Protein AF-A0A961EYN9-F1 (afdb_monomer)

Solvent-accessible surface area (backbone atoms only — not comparable to full-atom values): 12590 Å² total; per-residue (Å²): 117,40,64,30,46,29,44,48,72,53,66,66,60,50,54,50,50,50,56,54,28,72,76,36,87,56,44,42,78,44,80,24,60,46,50,68,64,44,56,50,46,43,70,72,69,59,37,71,38,38,35,38,41,63,68,34,84,82,38,52,43,72,64,45,51,53,52,42,56,72,32,77,74,55,51,73,21,30,34,33,38,30,36,73,89,69,56,67,72,64,50,52,61,74,47,62,78,55,44,55,35,43,81,38,50,59,95,45,39,88,71,47,53,62,50,54,54,49,54,51,63,67,42,40,66,70,71,64,37,57,70,46,40,80,74,61,77,59,88,87,83,86,73,84,86,84,66,83,45,71,67,53,34,48,31,54,22,28,47,52,27,48,50,37,35,76,66,70,74,40,53,76,74,51,26,60,52,48,26,54,55,44,30,52,54,42,46,49,42,34,39,48,63,74,55,62,49,45,74,67,55,50,52,62,45,44,73,68,79,45,57,68,69,60,53,49,51,54,39,66,77,59,67,130

Radius of gyration: 18.18 Å; Cα contacts (8 Å, |Δi|>4): 291; chains: 1; bounding box: 40×34×48 Å

Sequence (224 aa):
MRYVPVLSTDGEINRNIEKICANIEDFEPVFFSDKDAFVHYLNYEIPEIDIINYSDSEAHIDQTLEAIKSDPWLHYGGSVILYRDINEPELNEQLGGVNIIALIHTSRLNAYLPRVFHVLNQNRSILFQRDIHALLQSNLSGTFELMNDPFDAATYSNLLSNFLYNSNLIASEARDTFYSALMELLMNSIEHGNCNISHDEKTAYLAQNQDIIGLIRSKLEDPF

Foldseek 3Di:
DFEAEEAAPPPVLVVLVCVLVVVPVPYDYDYDPELVVSLVCCLPVVGQEYEYAPQHPSHVVLVSLVSCLVDLSSLLHAYEYEYADDDPVVVCVSNPSGLHLAYHHSVCCNPQVNVLVVQCVQCVCLSVCLVVCVPPVDDDDHDDDQDLALRNLLNVLSSVLSSCPSSVVDDPVVSVVSSVVSSVVSNCCNQCPQLVPDPVNVVVQVVVVDDVNVVSVVSVVPPD

pLDDT: mean 85.58, std 10.94, range [46.94, 97.44]

Mean predicted aligned error: 6.62 Å

Structure (mmCIF, N/CA/C/O backbone):
data_AF-A0A961EYN9-F1
#
_entry.id   AF-A0A961EYN9-F1
#
loop_
_atom_site.group_PDB
_atom_site.id
_atom_site.type_symbol
_atom_site.label_atom_id
_atom_site.label_alt_id
_atom_site.label_comp_id
_atom_site.label_asym_id
_atom_site.label_entity_id
_atom_site.label_seq_id
_atom_site.pdbx_PDB_ins_code
_atom_site.Cartn_x
_atom_site.Cartn_y
_atom_site.Cartn_z
_atom_site.occupancy
_atom_site.B_iso_or_equiv
_atom_site.auth_seq_id
_atom_site.auth_comp_id
_atom_site.auth_asym_id
_atom_site.auth_atom_id
_atom_site.pdbx_PDB_model_num
ATOM 1 N N . MET A 1 1 ? -8.307 -17.655 7.337 1.00 74.56 1 MET A N 1
ATOM 2 C CA . MET A 1 1 ? -9.003 -16.382 7.094 1.00 74.56 1 MET A CA 1
ATOM 3 C C . MET A 1 1 ? -8.330 -15.287 7.897 1.00 74.56 1 MET A C 1
ATOM 5 O O . MET A 1 1 ? -8.113 -15.494 9.086 1.00 74.56 1 MET A O 1
ATOM 9 N N . ARG A 1 2 ? -7.962 -14.176 7.259 1.00 86.56 2 ARG A N 1
ATOM 10 C CA . ARG A 1 2 ? -7.462 -12.958 7.905 1.00 86.56 2 ARG A CA 1
ATOM 11 C C . ARG A 1 2 ? -8.498 -11.862 7.757 1.00 86.56 2 ARG A C 1
ATOM 13 O O . ARG A 1 2 ? -8.968 -11.619 6.647 1.00 86.56 2 ARG A O 1
ATOM 20 N N . TYR A 1 3 ? -8.819 -11.206 8.861 1.00 92.62 3 TYR A N 1
ATOM 21 C CA . TYR A 1 3 ? -9.726 -10.074 8.838 1.00 92.62 3 TYR A CA 1
ATOM 22 C C . TYR A 1 3 ? -9.005 -8.820 8.348 1.00 92.62 3 TYR A C 1
ATOM 24 O O . TYR A 1 3 ? -7.890 -8.532 8.779 1.00 92.62 3 TYR A O 1
ATOM 32 N N . VAL A 1 4 ? -9.647 -8.096 7.435 1.00 94.88 4 VAL A N 1
ATOM 33 C CA . VAL A 1 4 ? -9.152 -6.838 6.872 1.00 94.88 4 VAL A CA 1
ATOM 34 C C . VAL A 1 4 ? -10.119 -5.737 7.295 1.00 94.88 4 VAL A C 1
ATOM 36 O O . VAL A 1 4 ? -11.183 -5.608 6.686 1.00 94.88 4 VAL A O 1
ATOM 39 N N . PRO A 1 5 ? -9.830 -4.966 8.352 1.00 96.12 5 PRO A N 1
ATOM 40 C CA . PRO A 1 5 ? -10.675 -3.844 8.718 1.00 96.12 5 PRO A CA 1
ATOM 41 C C . PRO A 1 5 ? -10.645 -2.780 7.619 1.00 96.12 5 PRO A C 1
ATOM 43 O O . PRO A 1 5 ? -9.589 -2.409 7.106 1.00 96.12 5 PRO A O 1
ATOM 46 N N . VAL A 1 6 ? -11.826 -2.288 7.264 1.00 97.38 6 VAL A N 1
ATOM 47 C CA . VAL A 1 6 ? -12.034 -1.286 6.222 1.00 97.38 6 VAL A CA 1
ATOM 48 C C . VAL A 1 6 ? -12.758 -0.098 6.831 1.00 97.38 6 VAL A C 1
ATOM 50 O O . VAL A 1 6 ? -13.910 -0.230 7.241 1.00 97.38 6 VAL A O 1
ATOM 53 N N . LEU A 1 7 ? -12.116 1.066 6.862 1.00 96.56 7 LEU A N 1
ATOM 54 C CA . LEU A 1 7 ? -12.765 2.317 7.241 1.00 96.56 7 LEU A CA 1
ATOM 55 C C . LEU A 1 7 ? -13.344 2.990 5.994 1.00 96.56 7 LEU A C 1
ATOM 57 O O . LEU A 1 7 ? -12.614 3.638 5.238 1.00 96.56 7 LEU A O 1
ATOM 61 N N . SER A 1 8 ? -14.649 2.810 5.769 1.00 96.00 8 SER A N 1
ATOM 62 C CA . SER A 1 8 ? -15.399 3.550 4.752 1.00 96.00 8 SER A CA 1
ATOM 63 C C . SER A 1 8 ? -16.922 3.440 4.907 1.00 96.00 8 SER A C 1
ATOM 65 O O . SER A 1 8 ? -17.481 2.367 5.144 1.00 96.00 8 SER A O 1
ATOM 67 N N . THR A 1 9 ? -17.595 4.561 4.670 1.00 95.12 9 THR A N 1
ATOM 68 C CA . THR A 1 9 ? -19.037 4.736 4.483 1.00 95.12 9 THR A CA 1
ATOM 69 C C . THR A 1 9 ? -19.483 4.581 3.016 1.00 95.12 9 THR A C 1
ATOM 71 O O . THR A 1 9 ? -20.672 4.385 2.753 1.00 95.12 9 THR A O 1
ATOM 74 N N . ASP A 1 10 ? -18.557 4.598 2.046 1.00 94.94 10 ASP A N 1
ATOM 75 C CA . ASP A 1 10 ? -18.858 4.467 0.615 1.00 94.94 10 ASP A CA 1
ATOM 76 C C . ASP A 1 10 ? -19.284 3.029 0.263 1.00 94.94 10 ASP A C 1
ATOM 78 O O . ASP A 1 10 ? -18.484 2.097 0.130 1.00 94.94 10 ASP A O 1
ATOM 82 N N . GLY A 1 11 ? -20.591 2.848 0.066 1.00 94.81 11 GLY A N 1
ATOM 83 C CA . GLY A 1 11 ? -21.171 1.548 -0.253 1.00 94.81 11 GLY A CA 1
ATOM 84 C C . GLY A 1 11 ? -20.715 0.954 -1.592 1.00 94.81 11 GLY A C 1
ATOM 85 O O . GLY A 1 11 ? -20.798 -0.262 -1.761 1.00 94.81 11 GLY A O 1
ATOM 86 N N . GLU A 1 12 ? -20.266 1.755 -2.563 1.00 95.25 12 GLU A N 1
ATOM 87 C CA . GLU A 1 12 ? -19.714 1.232 -3.818 1.00 95.25 12 GLU A CA 1
ATOM 88 C C . GLU A 1 12 ? -18.315 0.657 -3.608 1.00 95.25 12 GLU A C 1
ATOM 90 O O . GLU A 1 12 ? -18.059 -0.479 -4.020 1.00 95.25 12 GLU A O 1
ATOM 95 N N . ILE A 1 13 ? -17.448 1.397 -2.915 1.00 96.12 13 ILE A N 1
ATOM 96 C CA . ILE A 1 13 ? -16.107 0.931 -2.548 1.00 96.12 13 ILE A CA 1
ATOM 97 C C . ILE A 1 13 ? -16.203 -0.341 -1.705 1.00 96.12 13 ILE A C 1
ATOM 99 O O . ILE A 1 13 ? -15.559 -1.336 -2.042 1.00 96.12 13 ILE A O 1
ATOM 103 N N . ASN A 1 14 ? -17.076 -0.361 -0.695 1.00 97.25 14 ASN A N 1
ATOM 104 C CA . ASN A 1 14 ? -17.251 -1.522 0.177 1.00 97.25 14 ASN A CA 1
ATOM 105 C C . ASN A 1 14 ? -17.682 -2.773 -0.601 1.00 97.25 14 ASN A C 1
ATOM 107 O O . ASN A 1 14 ? -17.073 -3.831 -0.450 1.00 97.25 14 ASN A O 1
ATOM 111 N N . ARG A 1 15 ? -18.655 -2.651 -1.517 1.00 97.38 15 ARG A N 1
ATOM 112 C CA . ARG A 1 15 ? -19.069 -3.769 -2.388 1.00 97.38 15 ARG A CA 1
ATOM 113 C C . ARG A 1 15 ? -17.948 -4.251 -3.307 1.00 97.38 15 ARG A C 1
ATOM 115 O O . ARG A 1 15 ? -17.894 -5.436 -3.630 1.00 97.38 15 ARG A O 1
ATOM 122 N N . ASN A 1 16 ? -17.093 -3.351 -3.788 1.00 96.81 16 ASN A N 1
ATOM 123 C CA . ASN A 1 16 ? -15.963 -3.732 -4.634 1.00 96.81 16 ASN A CA 1
ATOM 124 C C . ASN A 1 16 ? -14.900 -4.483 -3.823 1.00 96.81 16 ASN A C 1
ATOM 126 O O . ASN A 1 16 ? -14.452 -5.538 -4.266 1.00 96.81 16 ASN A O 1
ATOM 130 N N . ILE A 1 17 ? -14.562 -4.005 -2.620 1.00 97.38 17 ILE A N 1
ATOM 131 C CA . ILE A 1 17 ? -13.644 -4.699 -1.702 1.00 97.38 17 ILE A CA 1
ATOM 132 C C . ILE A 1 17 ? -14.190 -6.086 -1.348 1.00 97.38 17 ILE A C 1
ATOM 134 O O . ILE A 1 17 ? -13.466 -7.068 -1.463 1.00 97.38 17 ILE A O 1
ATOM 138 N N . GLU A 1 18 ? -15.475 -6.190 -1.005 1.00 96.56 18 GLU A N 1
ATOM 139 C CA . GLU A 1 18 ? -16.127 -7.465 -0.687 1.00 96.56 18 GLU A CA 1
ATOM 140 C C . GLU A 1 18 ? -16.010 -8.477 -1.835 1.00 96.56 18 GLU A C 1
ATOM 142 O O . GLU A 1 18 ? -15.609 -9.619 -1.618 1.00 96.56 18 GLU A O 1
ATOM 147 N N . LYS A 1 19 ? -16.267 -8.051 -3.079 1.00 95.75 19 LYS A N 1
ATOM 148 C CA . LYS A 1 19 ? -16.091 -8.906 -4.266 1.00 95.75 19 LYS A CA 1
ATOM 149 C C . LYS A 1 19 ? -14.642 -9.330 -4.481 1.00 95.75 19 LYS A C 1
ATOM 151 O O . LYS A 1 19 ? -14.402 -10.455 -4.908 1.00 95.75 19 LYS A O 1
ATOM 156 N N . ILE A 1 20 ? -13.684 -8.433 -4.248 1.00 95.56 20 ILE A N 1
ATOM 157 C CA . ILE A 1 20 ? -12.258 -8.740 -4.395 1.00 95.56 20 ILE A CA 1
ATOM 158 C C . ILE A 1 20 ? -11.846 -9.789 -3.361 1.00 95.56 20 ILE A C 1
ATOM 160 O O . ILE A 1 20 ? -11.269 -10.806 -3.739 1.00 95.56 20 ILE A O 1
ATOM 164 N N . CYS A 1 21 ? -12.199 -9.584 -2.092 1.00 94.06 21 CYS A N 1
ATOM 165 C CA . CYS A 1 21 ? -11.911 -10.527 -1.016 1.00 94.06 21 CYS A CA 1
ATOM 166 C C . CYS A 1 21 ? -12.612 -11.876 -1.228 1.00 94.06 21 CYS A C 1
ATOM 168 O O . CYS A 1 21 ? -11.998 -12.913 -1.033 1.00 94.06 21 CYS A O 1
ATOM 170 N N . ALA A 1 22 ? -13.849 -11.898 -1.735 1.00 91.94 22 ALA A N 1
ATOM 171 C CA . ALA A 1 22 ? -14.544 -13.149 -2.050 1.00 91.94 22 ALA A CA 1
ATOM 172 C C . ALA A 1 22 ? -13.822 -14.008 -3.110 1.00 91.94 22 ALA A C 1
ATOM 174 O O . ALA A 1 22 ? -13.995 -15.224 -3.131 1.00 91.94 22 ALA A O 1
ATOM 175 N N . ASN A 1 23 ? -13.006 -13.396 -3.977 1.00 90.25 23 ASN A N 1
ATOM 176 C CA . ASN A 1 23 ? -12.179 -14.112 -4.954 1.00 90.25 23 ASN A CA 1
ATOM 177 C C . ASN A 1 23 ? -10.819 -14.561 -4.388 1.00 90.25 23 ASN A C 1
ATOM 179 O O . ASN A 1 23 ? -10.062 -15.233 -5.088 1.00 90.25 23 ASN A O 1
ATOM 183 N N . ILE A 1 24 ? -10.482 -14.175 -3.155 1.00 86.81 24 ILE A N 1
ATOM 184 C CA . ILE A 1 24 ? -9.208 -14.472 -2.498 1.00 86.81 24 ILE A CA 1
ATOM 185 C C . ILE A 1 24 ? -9.522 -15.076 -1.126 1.00 86.81 24 ILE A C 1
ATOM 187 O O . ILE A 1 24 ? -9.671 -14.357 -0.144 1.00 86.81 24 ILE A O 1
ATOM 191 N N . GLU A 1 25 ? -9.583 -16.409 -1.058 1.00 76.38 25 GLU A N 1
ATOM 192 C CA . GLU A 1 25 ? -10.084 -17.191 0.093 1.00 76.38 25 GLU A CA 1
ATOM 193 C C . GLU A 1 25 ? -9.411 -16.898 1.457 1.00 76.38 25 GLU A C 1
ATOM 195 O O . GLU A 1 25 ? -9.902 -17.329 2.498 1.00 76.38 25 GLU A O 1
ATOM 200 N N . ASP A 1 26 ? -8.305 -16.152 1.488 1.00 88.31 26 ASP A N 1
ATOM 201 C CA . ASP A 1 26 ? -7.552 -15.848 2.705 1.00 88.31 26 ASP A CA 1
ATOM 202 C C . ASP A 1 26 ? -7.920 -14.529 3.399 1.00 88.31 26 ASP A C 1
ATOM 204 O O . ASP A 1 26 ? -7.455 -14.321 4.525 1.00 88.31 26 ASP A O 1
ATOM 208 N N . PHE A 1 27 ? -8.717 -13.652 2.780 1.00 91.56 27 PHE A N 1
ATOM 209 C CA . PHE A 1 27 ? -9.048 -12.327 3.323 1.00 91.56 27 PHE A CA 1
ATOM 210 C C . PHE A 1 27 ? -10.558 -12.129 3.487 1.00 91.56 27 PHE A C 1
ATOM 212 O O . PHE A 1 27 ? -11.334 -12.398 2.575 1.00 91.56 27 PHE A O 1
ATOM 219 N N . GLU A 1 28 ? -10.971 -11.599 4.636 1.00 94.75 28 GLU A N 1
ATOM 220 C CA . GLU A 1 28 ? -12.369 -11.308 4.964 1.00 94.75 28 GLU A CA 1
ATOM 221 C C . GLU A 1 28 ? -12.496 -9.851 5.441 1.00 94.75 28 GLU A C 1
ATOM 223 O O . GLU A 1 28 ? -11.908 -9.494 6.464 1.00 94.75 28 GLU A O 1
ATOM 228 N N . PRO A 1 29 ? -13.206 -8.972 4.713 1.00 96.88 29 PRO A N 1
ATOM 229 C CA . PRO A 1 29 ? -13.288 -7.569 5.083 1.00 96.88 29 PRO A CA 1
ATOM 230 C C . PRO A 1 29 ? -14.250 -7.355 6.257 1.00 96.88 29 PRO A C 1
ATOM 232 O O . PRO A 1 29 ? -15.330 -7.942 6.307 1.00 96.88 29 PRO A O 1
ATOM 235 N N . VAL A 1 30 ? -13.881 -6.459 7.173 1.00 97.44 30 VAL A N 1
ATOM 236 C CA . VAL A 1 30 ? -14.728 -6.013 8.289 1.00 97.44 30 VAL A CA 1
ATOM 237 C C . VAL A 1 30 ? -14.932 -4.511 8.151 1.00 97.44 30 VAL A C 1
ATOM 239 O O . VAL A 1 30 ? -13.984 -3.743 8.271 1.00 97.44 30 VAL A O 1
ATOM 242 N N . PHE A 1 31 ? -16.155 -4.081 7.857 1.00 97.38 31 PHE A N 1
ATOM 243 C CA . PHE A 1 31 ? -16.433 -2.681 7.531 1.00 97.38 31 PHE A CA 1
ATOM 244 C C . PHE A 1 31 ? -16.756 -1.847 8.770 1.00 97.38 31 PHE A C 1
ATOM 246 O O . PHE A 1 31 ? -17.577 -2.234 9.603 1.00 97.38 31 PHE A O 1
ATOM 253 N N . PHE A 1 32 ? -16.161 -0.661 8.828 1.00 96.31 32 PHE A N 1
ATOM 254 C CA . PHE A 1 32 ? -16.362 0.340 9.861 1.00 96.31 32 PHE A CA 1
ATOM 255 C C .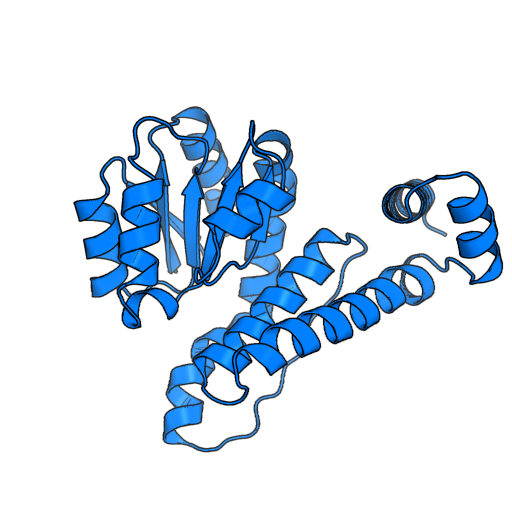 PHE A 1 32 ? -16.756 1.666 9.217 1.00 96.31 32 PHE A C 1
ATOM 257 O O . PHE A 1 32 ? -16.130 2.126 8.264 1.00 96.31 32 PHE A O 1
ATOM 264 N N . SER A 1 33 ? -17.789 2.293 9.772 1.00 92.38 33 SER A N 1
ATOM 265 C CA . SER A 1 33 ? -18.198 3.665 9.447 1.00 92.38 33 SER A CA 1
ATOM 266 C C . SER A 1 33 ? -17.792 4.668 10.528 1.00 92.38 33 SER A C 1
ATOM 268 O O . SER A 1 33 ? -17.985 5.864 10.355 1.00 92.38 33 SER A O 1
ATOM 270 N N . ASP A 1 34 ? -17.298 4.177 11.665 1.00 90.69 34 ASP A N 1
ATOM 271 C CA . ASP A 1 34 ? -16.978 4.959 12.853 1.00 90.69 34 ASP A CA 1
ATOM 272 C C . ASP A 1 34 ? -15.501 4.792 13.216 1.00 90.69 34 ASP A C 1
ATOM 274 O O . ASP A 1 34 ? -14.973 3.675 13.245 1.00 90.69 34 ASP A O 1
ATOM 278 N N . LYS A 1 35 ? -14.850 5.920 13.508 1.00 89.69 35 LYS A N 1
ATOM 279 C CA . LYS A 1 35 ? -13.435 5.976 13.876 1.00 89.69 35 LYS A CA 1
ATOM 280 C C . LYS A 1 35 ? -13.143 5.174 15.140 1.00 89.69 35 LYS A C 1
ATOM 282 O O . LYS A 1 35 ? -12.168 4.427 15.161 1.00 89.69 35 LYS A O 1
ATOM 287 N N . ASP A 1 36 ? -13.925 5.364 16.200 1.00 91.50 36 ASP A N 1
ATOM 288 C CA . ASP A 1 36 ? -13.600 4.804 17.512 1.00 91.50 36 ASP A CA 1
ATOM 289 C C . ASP A 1 36 ? -13.717 3.278 17.478 1.00 91.50 36 ASP A C 1
ATOM 291 O O . ASP A 1 36 ? -12.841 2.579 17.988 1.00 91.50 36 ASP A O 1
ATOM 295 N N . ALA A 1 37 ? -14.736 2.753 16.793 1.00 93.81 37 ALA A N 1
ATOM 296 C CA . ALA A 1 37 ? -14.884 1.324 16.541 1.00 93.81 37 ALA A CA 1
ATOM 297 C C . ALA A 1 37 ? -13.719 0.752 15.715 1.00 93.81 37 ALA A C 1
ATOM 299 O O . ALA A 1 37 ? -13.189 -0.305 16.060 1.00 93.81 37 ALA A O 1
ATOM 300 N N . PHE A 1 38 ? -13.295 1.453 14.659 1.00 94.62 38 PHE A N 1
ATOM 301 C CA . PHE A 1 38 ? -12.169 1.037 13.821 1.00 94.62 38 PHE A CA 1
ATOM 302 C C . PHE A 1 38 ? -10.852 1.014 14.609 1.00 94.62 38 PHE A C 1
ATOM 304 O O . PHE A 1 38 ? -10.180 -0.012 14.662 1.00 94.62 38 PHE A O 1
ATOM 311 N N . VAL A 1 39 ? -10.511 2.108 15.296 1.00 91.75 39 VAL A N 1
ATOM 312 C CA . VAL A 1 39 ? -9.290 2.215 16.114 1.00 91.75 39 VAL A CA 1
ATOM 313 C C . VAL A 1 39 ? -9.294 1.199 17.259 1.00 91.75 39 VAL A C 1
ATOM 315 O O . VAL A 1 39 ? -8.253 0.621 17.580 1.00 91.75 39 VAL A O 1
ATOM 318 N N . HIS A 1 40 ? -10.452 0.945 17.872 1.00 92.31 40 HIS A N 1
ATOM 319 C CA . HIS A 1 40 ? -10.590 -0.092 18.892 1.00 92.31 40 HIS A CA 1
ATOM 320 C C . HIS A 1 40 ? -10.311 -1.486 18.324 1.00 92.31 40 HIS A C 1
ATOM 322 O O . HIS A 1 40 ? -9.585 -2.263 18.944 1.00 92.31 40 HIS A O 1
ATOM 328 N N . TYR A 1 41 ? -10.840 -1.784 17.136 1.00 93.38 41 TYR A N 1
ATOM 329 C CA . TYR A 1 41 ? -10.590 -3.048 16.454 1.00 93.38 41 TYR A CA 1
ATOM 330 C C . TYR A 1 41 ? -9.105 -3.238 16.140 1.00 93.38 41 TYR A C 1
ATOM 332 O O . TYR A 1 41 ? -8.549 -4.283 16.467 1.00 93.38 41 TYR A O 1
ATOM 340 N N . LEU A 1 42 ? -8.441 -2.218 15.580 1.00 90.69 42 LEU A N 1
ATOM 341 C CA . LEU A 1 42 ? -7.009 -2.292 15.276 1.00 90.69 42 LEU A CA 1
ATOM 342 C C . LEU A 1 42 ? -6.166 -2.586 16.526 1.00 90.69 42 LEU A C 1
ATOM 344 O O . LEU A 1 42 ? -5.255 -3.406 16.473 1.00 90.69 42 LEU A O 1
ATOM 348 N N . ASN A 1 43 ? -6.498 -1.957 17.655 1.00 88.44 43 ASN A N 1
ATOM 349 C CA . ASN A 1 43 ? -5.796 -2.164 18.921 1.00 88.44 43 ASN A CA 1
ATOM 350 C C . ASN A 1 43 ? -5.996 -3.562 19.514 1.00 88.44 43 ASN A C 1
ATOM 352 O O . ASN A 1 43 ? -5.105 -4.079 20.185 1.00 88.44 43 ASN A O 1
ATOM 356 N N . TYR A 1 44 ? -7.178 -4.148 19.326 1.00 88.44 44 TYR A N 1
ATOM 357 C CA . TYR A 1 44 ? -7.517 -5.433 19.927 1.00 88.44 44 TYR A CA 1
ATOM 358 C C . TYR A 1 44 ? -7.069 -6.617 19.065 1.00 88.44 44 TYR A C 1
ATOM 360 O O . TYR A 1 44 ? -6.482 -7.565 19.580 1.00 88.44 44 TYR A O 1
ATOM 368 N N . GLU A 1 45 ? -7.331 -6.552 17.759 1.00 87.81 45 GLU A N 1
ATOM 369 C CA . GLU A 1 45 ? -7.079 -7.655 16.825 1.00 87.81 45 GLU A CA 1
ATOM 370 C C . GLU A 1 45 ? -5.681 -7.601 16.198 1.00 87.81 45 GLU A C 1
ATOM 372 O O . GLU A 1 45 ? -5.194 -8.625 15.725 1.00 87.81 45 GLU A O 1
ATOM 377 N N . ILE A 1 46 ? -5.028 -6.429 16.201 1.00 85.31 46 ILE A N 1
ATOM 378 C CA . ILE A 1 46 ? -3.689 -6.194 15.632 1.00 85.31 46 ILE A CA 1
ATOM 379 C C . ILE A 1 46 ? -3.566 -6.807 14.217 1.00 85.31 46 ILE A C 1
ATOM 381 O O . ILE A 1 46 ? -2.751 -7.703 13.976 1.00 85.31 46 ILE A O 1
ATOM 385 N N . PRO A 1 47 ? -4.416 -6.378 13.266 1.00 87.06 47 PRO A N 1
ATOM 386 C CA . PRO A 1 47 ? -4.448 -6.972 11.936 1.00 87.06 47 PRO A CA 1
ATOM 387 C C . PRO A 1 47 ? -3.176 -6.650 11.140 1.00 87.06 47 PRO A C 1
ATOM 389 O O . PRO A 1 47 ? -2.577 -5.588 11.293 1.00 87.06 47 PRO A O 1
ATOM 392 N N . GLU A 1 48 ? -2.782 -7.559 10.239 1.00 83.19 48 GLU A N 1
ATOM 393 C CA . GLU A 1 48 ? -1.607 -7.383 9.360 1.00 83.19 48 GLU A CA 1
ATOM 394 C C . GLU A 1 48 ? -1.776 -6.199 8.392 1.00 83.19 48 GLU A C 1
ATOM 396 O O . GLU A 1 48 ? -0.798 -5.553 8.012 1.00 83.19 48 GLU A O 1
ATOM 401 N N . ILE A 1 49 ? -3.015 -5.945 7.968 1.00 89.88 49 ILE A N 1
ATOM 402 C CA . ILE A 1 49 ? -3.367 -4.915 6.997 1.00 89.88 49 ILE A CA 1
ATOM 403 C C . ILE A 1 49 ? -4.715 -4.288 7.338 1.00 89.88 49 ILE A C 1
ATOM 405 O O . ILE A 1 49 ? -5.647 -4.998 7.709 1.00 89.88 49 ILE A O 1
ATOM 409 N N . ASP A 1 50 ? -4.830 -2.983 7.125 1.00 93.88 50 ASP A N 1
ATOM 410 C CA . ASP A 1 50 ? -6.091 -2.247 7.102 1.00 93.88 50 ASP A CA 1
ATOM 411 C C . ASP A 1 50 ? -6.298 -1.532 5.755 1.00 93.88 50 ASP A C 1
ATOM 413 O O . ASP A 1 50 ? -5.362 -1.356 4.968 1.00 93.88 50 ASP A O 1
ATOM 417 N N . ILE A 1 51 ? -7.543 -1.155 5.461 1.00 96.62 51 ILE A N 1
ATOM 418 C CA . ILE A 1 51 ? -7.887 -0.337 4.295 1.00 96.62 51 ILE A CA 1
ATOM 419 C C . ILE A 1 51 ? -8.610 0.920 4.772 1.00 96.62 51 ILE A C 1
ATOM 421 O O . ILE A 1 51 ? -9.632 0.838 5.451 1.00 96.62 51 ILE A O 1
ATOM 425 N N . ILE A 1 52 ? -8.127 2.089 4.359 1.00 95.75 52 ILE A N 1
ATOM 426 C CA . ILE A 1 52 ? -8.716 3.381 4.720 1.00 95.75 52 ILE A CA 1
ATOM 427 C C . ILE A 1 52 ? -9.121 4.108 3.444 1.00 95.75 52 ILE A C 1
ATOM 429 O O . ILE A 1 52 ? -8.280 4.416 2.597 1.00 95.75 52 ILE A O 1
ATOM 433 N N . ASN A 1 53 ? -10.410 4.419 3.302 1.00 95.56 53 ASN A N 1
ATOM 434 C CA . ASN A 1 53 ? -10.867 5.301 2.237 1.00 95.56 53 ASN A CA 1
ATOM 435 C C . ASN A 1 53 ? -10.627 6.762 2.631 1.00 95.56 53 ASN A C 1
ATOM 437 O O . ASN A 1 53 ? -11.450 7.376 3.297 1.00 95.56 53 ASN A O 1
ATOM 441 N N . TYR A 1 54 ? -9.496 7.331 2.212 1.00 93.94 54 TYR A N 1
ATOM 442 C CA . TYR A 1 54 ? -9.115 8.706 2.542 1.00 93.94 54 TYR A CA 1
ATOM 443 C C . TYR A 1 54 ? -10.061 9.751 1.950 1.00 93.94 54 TYR A C 1
ATOM 445 O O . TYR A 1 54 ? -10.261 10.814 2.525 1.00 93.94 54 TYR A O 1
ATOM 453 N N . SER A 1 55 ? -10.681 9.448 0.809 1.00 90.62 55 SER A N 1
ATOM 454 C CA . SER A 1 55 ? -11.657 10.345 0.180 1.00 90.62 55 SER A CA 1
ATOM 455 C C . SER A 1 55 ? -13.050 10.279 0.815 1.00 90.62 55 SER A C 1
ATOM 457 O O . SER A 1 55 ? -13.983 10.900 0.310 1.00 90.62 55 SER A O 1
ATOM 459 N N . ASP A 1 56 ? -13.202 9.543 1.914 1.00 89.56 56 ASP A N 1
ATOM 460 C CA . ASP A 1 56 ? -14.444 9.439 2.664 1.00 89.56 56 ASP A CA 1
ATOM 461 C C . ASP A 1 56 ? -14.605 10.606 3.646 1.00 89.56 56 ASP A C 1
ATOM 463 O O . ASP A 1 56 ? -14.068 10.605 4.756 1.00 89.56 56 ASP A O 1
ATOM 467 N N . SER A 1 57 ? -15.365 11.625 3.243 1.00 78.69 57 SER A N 1
ATOM 468 C CA . SER A 1 57 ? -15.592 12.811 4.075 1.00 78.69 57 SER A CA 1
ATOM 469 C C . SER A 1 57 ? -16.377 12.528 5.360 1.00 78.69 57 SER A C 1
ATOM 471 O O . SER A 1 57 ? -16.325 13.336 6.286 1.00 78.69 57 SER A O 1
ATOM 473 N N . GLU A 1 58 ? -17.125 11.422 5.424 1.00 79.06 58 GLU A N 1
ATOM 474 C CA . GLU A 1 58 ? -17.974 11.090 6.575 1.00 79.06 58 GLU A CA 1
ATOM 475 C C . GLU A 1 58 ? -17.223 10.291 7.651 1.00 79.06 58 GLU A C 1
ATOM 477 O O . GLU A 1 58 ? -17.623 10.296 8.811 1.00 79.06 58 GLU A O 1
ATOM 482 N N . ALA A 1 59 ? -16.098 9.662 7.304 1.00 77.12 59 ALA A N 1
ATOM 483 C CA . ALA A 1 59 ? -15.354 8.767 8.192 1.00 77.12 59 ALA A CA 1
ATOM 484 C C . ALA A 1 59 ? -14.308 9.462 9.096 1.00 77.12 59 ALA A C 1
ATOM 486 O O . ALA A 1 59 ? -13.520 8.787 9.760 1.00 77.12 59 ALA A O 1
ATOM 487 N N . HIS A 1 60 ? -14.276 10.803 9.132 1.00 80.00 60 HIS A N 1
ATOM 488 C CA . HIS A 1 60 ? -13.349 11.600 9.958 1.00 80.00 60 HIS A CA 1
ATOM 489 C C . HIS A 1 60 ? -11.871 11.173 9.839 1.00 80.00 60 HIS A C 1
ATOM 491 O O . HIS A 1 60 ? -11.146 11.113 10.837 1.00 80.00 60 HIS A O 1
ATOM 497 N N . ILE A 1 61 ? -11.423 10.887 8.613 1.00 85.69 61 ILE A N 1
ATOM 498 C CA . ILE A 1 61 ? -10.155 10.197 8.345 1.00 85.69 61 ILE A CA 1
ATOM 499 C C . ILE A 1 61 ? -8.947 10.877 8.985 1.00 85.69 61 ILE A C 1
ATOM 501 O O . ILE A 1 61 ? -8.153 10.188 9.618 1.00 85.69 61 ILE A O 1
ATOM 505 N N . ASP A 1 62 ? -8.829 12.204 8.914 1.00 86.31 62 ASP A N 1
ATOM 506 C CA . ASP A 1 62 ? -7.685 12.916 9.500 1.00 86.31 62 ASP A CA 1
ATOM 507 C C . ASP A 1 62 ? -7.533 12.619 10.999 1.00 86.31 62 ASP A C 1
ATOM 509 O O . ASP A 1 62 ? -6.438 12.369 11.495 1.00 86.31 62 ASP A O 1
ATOM 513 N N . GLN A 1 63 ? -8.648 12.550 11.732 1.00 86.75 63 GLN A N 1
ATOM 514 C CA . GLN A 1 63 ? -8.621 12.229 13.157 1.00 86.75 63 GLN A CA 1
ATOM 515 C C . GLN A 1 63 ? -8.262 10.763 13.416 1.00 86.75 63 GLN A C 1
ATOM 517 O O . GLN A 1 63 ? -7.712 10.447 14.473 1.00 86.75 63 GLN A O 1
ATOM 522 N N . THR A 1 64 ? -8.619 9.866 12.497 1.00 88.75 64 THR A N 1
ATOM 523 C CA . THR A 1 64 ? -8.236 8.452 12.551 1.00 88.75 64 THR A CA 1
ATOM 524 C C . THR A 1 64 ? -6.743 8.288 12.298 1.00 88.75 64 THR A C 1
ATOM 526 O O . THR A 1 64 ? -6.077 7.596 13.061 1.00 88.75 64 THR A O 1
ATOM 529 N N . LEU A 1 65 ? -6.195 8.983 11.298 1.00 88.50 65 LEU A N 1
ATOM 530 C CA . LEU A 1 65 ? -4.764 8.969 11.003 1.00 88.50 65 LEU A CA 1
ATOM 531 C C . LEU A 1 65 ? -3.949 9.515 12.177 1.00 88.50 65 LEU A C 1
ATOM 533 O O . LEU A 1 65 ? -2.959 8.902 12.556 1.00 88.50 65 LEU A O 1
ATOM 537 N N . GLU A 1 66 ? -4.384 10.606 12.811 1.00 88.50 66 GLU A N 1
ATOM 538 C CA . GLU A 1 66 ? -3.715 11.127 14.011 1.00 88.50 66 GLU A CA 1
ATOM 539 C C . GLU A 1 66 ? -3.756 10.142 15.188 1.00 88.50 66 GLU A C 1
ATOM 541 O O . GLU A 1 66 ? -2.775 10.021 15.925 1.00 88.50 66 GLU A O 1
ATOM 546 N N . ALA A 1 67 ? -4.853 9.395 15.352 1.00 87.25 67 ALA A N 1
ATOM 547 C CA . ALA A 1 67 ? -4.933 8.336 16.357 1.00 87.25 67 ALA A CA 1
ATOM 548 C C . ALA A 1 67 ? -3.958 7.186 16.050 1.00 87.25 67 ALA A C 1
ATOM 550 O O . ALA A 1 67 ? -3.265 6.735 16.958 1.00 87.25 67 ALA A O 1
ATOM 551 N N . ILE A 1 68 ? -3.854 6.771 14.782 1.00 86.88 68 ILE A N 1
ATOM 552 C CA . ILE A 1 68 ? -2.905 5.741 14.331 1.00 86.88 68 ILE A CA 1
ATOM 553 C C . ILE A 1 68 ? -1.463 6.192 14.575 1.00 86.88 68 ILE A C 1
ATOM 555 O O . ILE A 1 68 ? -0.707 5.463 15.203 1.00 86.88 68 ILE A O 1
ATOM 559 N N . LYS A 1 69 ? -1.098 7.414 14.163 1.00 86.62 69 LYS A N 1
ATOM 560 C CA . LYS A 1 69 ? 0.255 7.977 14.343 1.00 86.62 69 LYS A CA 1
ATOM 561 C C . LYS A 1 69 ? 0.663 8.108 15.811 1.00 86.62 69 LYS A C 1
ATOM 563 O O . LYS A 1 69 ? 1.845 8.032 16.144 1.00 86.62 69 LYS A O 1
ATOM 568 N N . SER A 1 70 ? -0.307 8.389 16.679 1.00 85.38 70 SER A N 1
ATOM 569 C CA . SER A 1 70 ? -0.065 8.610 18.107 1.00 85.38 70 SER A CA 1
ATOM 570 C C . SER A 1 70 ? 0.107 7.310 18.891 1.00 85.38 70 SER A C 1
ATOM 572 O O . SER A 1 70 ? 0.598 7.357 20.021 1.00 85.38 70 SER A O 1
ATOM 574 N N . ASP A 1 71 ? -0.286 6.167 18.322 1.00 80.75 71 ASP A N 1
ATOM 575 C CA . ASP A 1 71 ? -0.226 4.867 18.980 1.00 80.75 71 ASP A CA 1
ATOM 576 C C . ASP A 1 71 ? 0.778 3.929 18.283 1.00 80.75 71 ASP A C 1
ATOM 578 O O . ASP A 1 71 ? 0.485 3.356 17.230 1.00 80.75 71 ASP A O 1
ATOM 582 N N . PRO A 1 72 ? 1.957 3.689 18.889 1.00 71.44 72 PRO A N 1
ATOM 583 C CA . PRO A 1 72 ? 2.960 2.787 18.332 1.00 71.44 72 PRO A CA 1
ATOM 584 C C . PRO A 1 72 ? 2.463 1.354 18.084 1.00 71.44 72 PRO A C 1
ATOM 586 O O . PRO A 1 72 ? 3.057 0.643 17.270 1.00 71.44 72 PRO A O 1
ATOM 589 N N . TRP A 1 73 ? 1.405 0.904 18.771 1.00 71.75 73 TRP A N 1
ATOM 590 C CA . TRP A 1 73 ? 0.809 -0.417 18.549 1.00 71.75 73 TRP A CA 1
ATOM 591 C C . TRP A 1 73 ? 0.032 -0.503 17.236 1.00 71.75 73 TRP A C 1
ATOM 593 O O . TRP A 1 73 ? -0.043 -1.570 16.629 1.00 71.75 73 TRP A O 1
ATOM 603 N N . LEU A 1 74 ? -0.467 0.622 16.733 1.00 76.44 74 LEU A N 1
ATOM 604 C CA . LEU A 1 74 ? -1.188 0.675 15.464 1.00 76.44 74 LEU A CA 1
ATOM 605 C C . LEU A 1 74 ? -0.250 0.689 14.253 1.00 76.44 74 LEU A C 1
ATOM 607 O O . LEU A 1 74 ? -0.687 0.482 13.128 1.00 76.44 74 LEU A O 1
ATOM 611 N N . HIS A 1 75 ? 1.059 0.827 14.473 1.00 70.00 75 HIS A N 1
ATOM 612 C CA . HIS A 1 75 ? 2.074 0.696 13.425 1.00 70.00 75 HIS A CA 1
ATOM 613 C C . HIS A 1 75 ? 2.427 -0.772 13.117 1.00 70.00 75 HIS A C 1
ATOM 615 O O . HIS A 1 75 ? 3.311 -1.043 12.299 1.00 70.00 75 HIS A O 1
ATOM 621 N N . TYR A 1 76 ? 1.812 -1.739 13.815 1.00 68.50 76 TYR A N 1
ATOM 622 C CA . TYR A 1 76 ? 2.132 -3.155 13.636 1.00 68.50 76 TYR A CA 1
ATOM 623 C C . TYR A 1 76 ? 1.620 -3.715 12.309 1.00 68.50 76 TYR A C 1
ATOM 625 O O . TYR A 1 76 ? 2.377 -4.418 11.635 1.00 68.50 76 TYR A O 1
ATOM 633 N N . GLY A 1 77 ? 0.394 -3.356 11.934 1.00 77.00 77 GLY A N 1
ATOM 634 C CA . GLY A 1 77 ? -0.150 -3.573 10.598 1.00 77.00 77 GLY A CA 1
ATOM 635 C C . GLY A 1 77 ? 0.310 -2.497 9.622 1.00 77.00 77 GLY A C 1
ATOM 636 O O . GLY A 1 77 ? 0.934 -1.508 10.018 1.00 77.00 77 GLY A O 1
ATOM 637 N N . GLY A 1 78 ? 0.027 -2.697 8.339 1.00 85.88 78 GLY A N 1
ATOM 638 C CA . GLY A 1 78 ? 0.204 -1.657 7.333 1.00 85.88 78 GLY A CA 1
ATOM 639 C C . GLY A 1 78 ? -1.105 -1.260 6.661 1.00 85.88 78 GLY A C 1
ATOM 640 O O . GLY A 1 78 ? -2.001 -2.075 6.475 1.00 85.88 78 GLY A O 1
ATOM 641 N N . SER A 1 79 ? -1.204 -0.003 6.262 1.00 91.75 79 SER A N 1
ATOM 642 C CA . SER A 1 79 ? -2.429 0.578 5.731 1.00 91.75 79 SER A CA 1
ATOM 643 C C . SER A 1 79 ? -2.392 0.645 4.207 1.00 91.75 79 SER A C 1
ATOM 645 O O . SER A 1 79 ? -1.395 1.050 3.596 1.00 91.75 79 SER A O 1
ATOM 647 N N . VAL A 1 80 ? -3.502 0.276 3.575 1.00 95.50 80 VAL A N 1
ATOM 648 C CA . VAL A 1 80 ? -3.777 0.566 2.166 1.00 95.50 80 VAL A CA 1
ATOM 649 C C . VAL A 1 80 ? -4.718 1.754 2.098 1.00 95.50 80 VAL A C 1
ATOM 651 O O . VAL A 1 80 ? -5.852 1.695 2.569 1.00 95.50 80 VAL A O 1
ATOM 654 N N . ILE A 1 81 ? -4.255 2.838 1.485 1.00 95.50 81 ILE A N 1
ATOM 655 C CA . ILE A 1 81 ? -5.012 4.085 1.429 1.00 95.50 81 ILE A CA 1
ATOM 656 C C . ILE A 1 81 ? -5.679 4.219 0.065 1.00 95.50 81 ILE A C 1
ATOM 658 O O . ILE A 1 81 ? -5.010 4.201 -0.972 1.00 95.50 81 ILE A O 1
ATOM 662 N N . LEU A 1 82 ? -7.002 4.376 0.064 1.00 96.25 82 LEU A N 1
ATOM 663 C CA . LEU A 1 82 ? -7.775 4.672 -1.138 1.00 96.25 82 LEU A CA 1
ATOM 664 C C . LEU A 1 82 ? -7.983 6.179 -1.267 1.00 96.25 82 LEU A C 1
ATOM 666 O O . LEU A 1 82 ? -8.392 6.824 -0.306 1.00 96.25 82 LEU A O 1
ATOM 670 N N . TYR A 1 83 ? -7.740 6.741 -2.448 1.00 94.69 83 TYR A N 1
ATOM 671 C CA . TYR A 1 83 ? -7.885 8.181 -2.691 1.00 94.69 83 TYR A CA 1
ATOM 672 C C . TYR A 1 83 ? -8.514 8.483 -4.056 1.00 94.69 83 TYR A C 1
ATOM 674 O O . TYR A 1 83 ? -8.566 7.630 -4.945 1.00 94.69 83 TYR A O 1
ATOM 682 N N . ARG A 1 84 ? -9.038 9.696 -4.230 1.00 92.12 84 ARG A N 1
ATOM 683 C CA . ARG A 1 84 ? -9.669 10.152 -5.474 1.00 92.12 84 ARG A CA 1
ATOM 684 C C . ARG A 1 84 ? -9.243 11.566 -5.856 1.00 92.12 84 ARG A C 1
ATOM 686 O O . ARG A 1 84 ? -8.688 11.770 -6.926 1.00 92.12 84 ARG A O 1
ATOM 693 N N . ASP A 1 85 ? -9.494 12.528 -4.976 1.00 84.56 85 ASP A N 1
ATOM 694 C CA . ASP A 1 85 ? -9.484 13.946 -5.363 1.00 84.56 85 ASP A CA 1
ATOM 695 C C . ASP A 1 85 ? -8.220 14.707 -4.926 1.00 84.56 85 ASP A C 1
ATOM 697 O O . ASP A 1 85 ? -8.020 15.858 -5.309 1.00 84.56 85 ASP A O 1
ATOM 701 N N . ILE A 1 86 ? -7.351 14.064 -4.143 1.00 84.25 86 ILE A N 1
ATOM 702 C CA . ILE A 1 86 ? -6.102 14.637 -3.635 1.00 84.25 86 ILE A CA 1
ATOM 703 C C . ILE A 1 86 ? -4.915 14.214 -4.505 1.00 84.25 86 ILE A C 1
ATOM 705 O O . ILE A 1 86 ? -4.852 13.084 -4.996 1.00 84.25 86 ILE A O 1
ATOM 709 N N . ASN A 1 87 ? -3.964 15.128 -4.703 1.00 83.56 87 ASN A N 1
ATOM 710 C CA . ASN A 1 87 ? -2.719 14.804 -5.390 1.00 83.56 87 ASN A CA 1
ATOM 711 C C . ASN A 1 87 ? -1.798 13.970 -4.477 1.00 83.56 87 ASN A C 1
ATOM 713 O O . ASN A 1 87 ? -1.807 14.113 -3.257 1.00 83.56 87 ASN A O 1
ATOM 717 N N . GLU A 1 88 ? -0.992 13.090 -5.071 1.00 79.62 88 GLU A N 1
ATOM 718 C CA . GLU A 1 88 ? -0.135 12.175 -4.307 1.00 79.62 88 GLU A CA 1
ATOM 719 C C . GLU A 1 88 ? 0.911 12.872 -3.418 1.00 79.62 88 GLU A C 1
ATOM 721 O O . GLU A 1 88 ? 1.116 12.395 -2.304 1.00 79.62 88 GLU A O 1
ATOM 726 N N . PRO A 1 89 ? 1.578 13.972 -3.825 1.00 82.50 89 PRO A N 1
ATOM 727 C CA . PRO A 1 89 ? 2.521 14.666 -2.945 1.00 82.50 89 PRO A CA 1
ATOM 728 C C . PRO A 1 89 ? 1.883 15.187 -1.652 1.00 82.50 89 PRO A C 1
ATOM 730 O O . PRO A 1 89 ? 2.417 14.955 -0.571 1.00 82.50 89 PRO A O 1
ATOM 733 N N . GLU A 1 90 ? 0.726 15.840 -1.758 1.00 85.38 90 GLU A N 1
ATOM 734 C CA . GLU A 1 90 ? -0.028 16.361 -0.614 1.00 85.38 90 GLU A CA 1
ATOM 735 C C . GLU A 1 90 ? -0.552 15.223 0.265 1.00 85.38 90 GLU A C 1
ATOM 737 O O . GLU A 1 90 ? -0.432 15.270 1.488 1.00 85.38 90 GLU A O 1
ATOM 742 N N . LEU A 1 91 ? -1.055 14.148 -0.350 1.00 87.44 91 LEU A N 1
ATOM 743 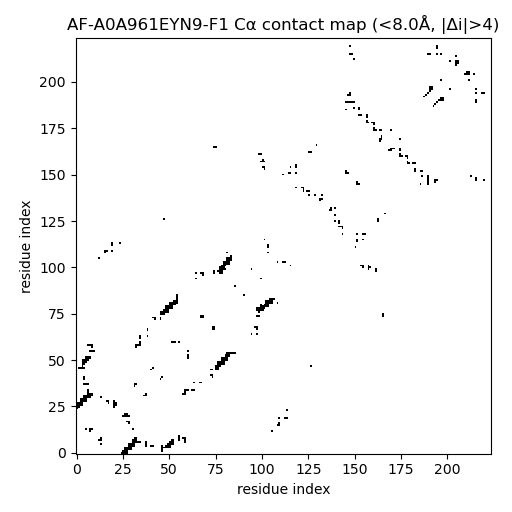C CA . LEU A 1 91 ? -1.478 12.954 0.376 1.00 87.44 91 LEU A CA 1
ATOM 744 C C . LEU A 1 91 ? -0.318 12.323 1.161 1.00 87.44 91 LEU A C 1
ATOM 746 O O . LEU A 1 91 ? -0.486 11.972 2.326 1.00 87.44 91 LEU A O 1
ATOM 750 N N . ASN A 1 92 ? 0.865 12.204 0.557 1.00 82.50 92 ASN A N 1
ATOM 751 C CA . ASN A 1 92 ? 2.044 11.655 1.230 1.00 82.50 92 ASN A CA 1
ATOM 752 C C . ASN A 1 92 ? 2.473 12.497 2.439 1.00 82.50 92 ASN A C 1
ATOM 754 O O . ASN A 1 92 ? 2.880 11.934 3.453 1.00 82.50 92 ASN A O 1
ATOM 758 N N . GLU A 1 93 ? 2.355 13.825 2.362 1.00 85.06 93 GLU A N 1
ATOM 759 C CA . GLU A 1 93 ? 2.618 14.706 3.504 1.00 85.06 93 GLU A CA 1
ATOM 760 C C . GLU A 1 93 ? 1.635 14.430 4.656 1.00 85.06 93 GLU A C 1
ATOM 762 O O . GLU A 1 93 ? 2.058 14.244 5.799 1.00 85.06 93 GLU A O 1
ATOM 767 N N . GLN A 1 94 ? 0.337 14.308 4.357 1.00 84.94 94 GLN A N 1
ATOM 768 C CA . GLN A 1 94 ? -0.700 14.018 5.360 1.00 84.94 94 GLN A CA 1
ATOM 769 C C . GLN A 1 94 ? -0.546 12.633 5.999 1.00 84.94 94 GLN A C 1
ATOM 771 O O . GLN A 1 94 ? -0.798 12.454 7.196 1.00 84.94 94 GLN A O 1
ATOM 776 N N . LEU A 1 95 ? -0.106 11.649 5.215 1.00 86.56 95 LEU A N 1
ATOM 777 C CA . LEU A 1 95 ? 0.110 10.278 5.670 1.00 86.56 95 LEU A CA 1
ATOM 778 C C . LEU A 1 95 ? 1.459 10.075 6.377 1.00 86.56 95 LEU A C 1
ATOM 780 O O . LEU A 1 95 ? 1.749 8.966 6.829 1.00 86.56 95 LEU A O 1
ATOM 784 N N . GLY A 1 96 ? 2.278 11.121 6.516 1.00 82.12 96 GLY A N 1
ATOM 785 C CA . GLY A 1 96 ? 3.545 11.058 7.237 1.00 82.12 96 GLY A CA 1
ATOM 786 C C . GLY A 1 96 ? 3.391 10.418 8.623 1.00 82.12 96 GLY A C 1
ATOM 787 O O . GLY A 1 96 ? 2.574 10.850 9.434 1.00 82.12 96 GLY A O 1
ATOM 788 N N . GLY A 1 97 ? 4.176 9.370 8.886 1.00 77.19 97 GLY A N 1
ATOM 789 C CA . GLY A 1 97 ? 4.133 8.604 10.139 1.00 77.19 97 GLY A CA 1
ATOM 790 C C . GLY A 1 97 ? 3.206 7.384 10.126 1.00 77.19 97 GLY A C 1
ATOM 791 O O . GLY A 1 97 ? 3.290 6.572 11.038 1.00 77.19 97 GLY A O 1
ATOM 792 N N . VAL A 1 98 ? 2.383 7.207 9.090 1.00 83.69 98 VAL A N 1
ATOM 793 C CA . VAL A 1 98 ? 1.556 6.007 8.901 1.00 83.69 98 VAL A CA 1
ATOM 794 C C . VAL A 1 98 ? 2.362 4.927 8.177 1.00 83.69 98 VAL A C 1
ATOM 796 O O . VAL A 1 98 ? 3.146 5.213 7.270 1.00 83.69 98 VAL A O 1
ATOM 799 N N . ASN A 1 99 ? 2.165 3.669 8.566 1.00 85.19 99 ASN A N 1
ATOM 800 C CA . ASN A 1 99 ? 2.787 2.516 7.921 1.00 85.19 99 ASN A CA 1
ATOM 801 C C . ASN A 1 99 ? 2.058 2.168 6.610 1.00 85.19 99 ASN A C 1
ATOM 803 O O . ASN A 1 99 ? 1.206 1.288 6.581 1.00 85.19 99 ASN A O 1
ATOM 807 N N . ILE A 1 100 ? 2.353 2.875 5.523 1.00 89.75 100 ILE A N 1
ATOM 808 C CA . ILE A 1 100 ? 1.657 2.694 4.240 1.00 89.75 100 ILE A CA 1
ATOM 809 C C . ILE A 1 100 ? 2.228 1.490 3.486 1.00 89.75 100 ILE A C 1
ATOM 811 O O . ILE A 1 100 ? 3.423 1.451 3.205 1.00 89.75 100 ILE A O 1
ATOM 815 N N . ILE A 1 101 ? 1.371 0.552 3.079 1.00 91.19 101 ILE A N 1
ATOM 816 C CA . ILE A 1 101 ? 1.730 -0.536 2.152 1.00 91.19 101 ILE A CA 1
ATOM 817 C C . ILE A 1 101 ? 1.500 -0.096 0.705 1.00 91.19 101 ILE A C 1
ATOM 819 O O . ILE A 1 101 ? 2.368 -0.277 -0.150 1.00 91.19 101 ILE A O 1
ATOM 823 N N . ALA A 1 102 ? 0.338 0.496 0.426 1.00 93.19 102 ALA A N 1
ATOM 824 C CA . ALA A 1 102 ? -0.026 0.928 -0.916 1.00 93.19 102 ALA A CA 1
ATOM 825 C C . ALA A 1 102 ? -0.953 2.146 -0.902 1.00 93.19 102 ALA A C 1
ATOM 827 O O . ALA A 1 102 ? -1.826 2.277 -0.043 1.00 93.19 102 ALA A O 1
ATOM 828 N N . LEU A 1 103 ? -0.795 2.994 -1.917 1.00 94.31 103 LEU A N 1
ATOM 829 C CA . LEU A 1 103 ? -1.731 4.059 -2.263 1.00 94.31 103 LEU A CA 1
ATOM 830 C C . LEU A 1 103 ? -2.474 3.639 -3.530 1.00 94.31 103 LEU A C 1
ATOM 832 O O . LEU A 1 103 ? -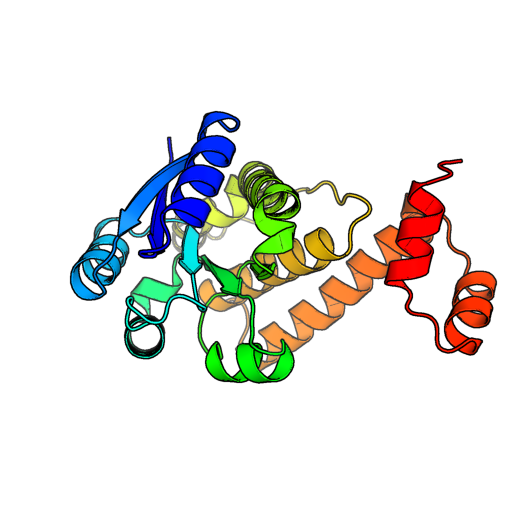1.849 3.325 -4.544 1.00 94.31 103 LEU A O 1
ATOM 836 N N . ILE A 1 104 ? -3.803 3.608 -3.485 1.00 95.50 104 ILE A N 1
ATOM 837 C CA . ILE A 1 104 ? -4.625 3.158 -4.610 1.00 95.50 104 ILE A CA 1
ATOM 838 C C . ILE A 1 104 ? -5.662 4.221 -4.946 1.00 95.50 104 ILE A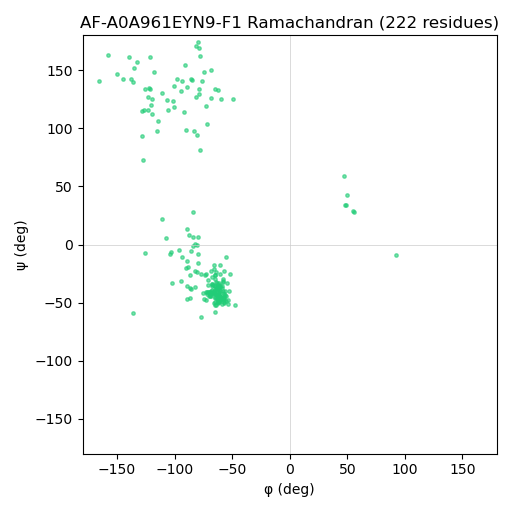 C 1
ATOM 840 O O . ILE A 1 104 ? -6.595 4.477 -4.186 1.00 95.50 104 ILE A O 1
ATOM 844 N N . HIS A 1 105 ? -5.556 4.796 -6.142 1.00 94.62 105 HIS A N 1
ATOM 845 C CA . HIS A 1 105 ? -6.633 5.630 -6.650 1.00 94.62 105 HIS A CA 1
ATOM 846 C C . HIS A 1 105 ? -7.904 4.778 -6.812 1.00 94.62 105 HIS A C 1
ATOM 848 O O . HIS A 1 105 ? -7.856 3.697 -7.401 1.00 94.62 105 HIS A O 1
ATOM 854 N N . THR A 1 106 ? -9.053 5.260 -6.336 1.00 94.81 106 THR A N 1
ATOM 855 C CA . THR A 1 106 ? -10.322 4.504 -6.285 1.00 94.81 106 THR A CA 1
ATOM 856 C C . THR A 1 106 ? -10.740 3.926 -7.642 1.00 94.81 106 THR A C 1
ATOM 858 O O . THR A 1 106 ? -11.244 2.806 -7.704 1.00 94.81 106 THR A O 1
ATOM 861 N N . SER A 1 107 ? -10.441 4.611 -8.752 1.00 94.50 107 SER A N 1
ATOM 862 C CA . SER A 1 107 ? -10.700 4.092 -10.110 1.00 94.50 107 SER A CA 1
ATOM 863 C C . SER A 1 107 ? -9.874 2.854 -10.496 1.00 94.50 107 SER A C 1
ATOM 865 O O . SER A 1 107 ? -10.230 2.156 -11.443 1.00 94.50 107 SER A O 1
ATOM 867 N N . ARG A 1 108 ? -8.781 2.566 -9.780 1.00 94.38 108 ARG A N 1
ATOM 868 C CA . ARG A 1 108 ? -7.900 1.404 -9.987 1.00 94.38 108 ARG A CA 1
ATOM 869 C C . ARG A 1 108 ? -8.049 0.336 -8.902 1.00 94.38 108 ARG A C 1
ATOM 871 O O . ARG A 1 108 ? -7.328 -0.657 -8.944 1.00 94.38 108 ARG A O 1
ATOM 878 N N . LEU A 1 109 ? -8.998 0.493 -7.975 1.00 96.12 109 LEU A N 1
ATOM 879 C CA . LEU A 1 109 ? -9.227 -0.420 -6.848 1.00 96.12 109 LEU A CA 1
ATOM 880 C C . LEU A 1 109 ? -9.266 -1.895 -7.274 1.00 96.12 109 LEU A C 1
ATOM 882 O O . LEU A 1 109 ? -8.507 -2.711 -6.758 1.00 96.12 109 LEU A O 1
ATOM 886 N N . ASN A 1 110 ? -10.093 -2.210 -8.274 1.00 94.56 110 ASN A N 1
ATOM 887 C CA . ASN A 1 110 ? -10.268 -3.576 -8.776 1.00 94.56 110 ASN A CA 1
ATOM 888 C C . ASN A 1 110 ? -9.004 -4.157 -9.423 1.00 94.56 110 ASN A C 1
ATOM 890 O O . ASN A 1 110 ? -8.850 -5.372 -9.463 1.00 94.56 110 ASN A O 1
ATOM 894 N N . ALA A 1 111 ? -8.116 -3.306 -9.942 1.00 91.56 111 ALA A N 1
ATOM 895 C CA . ALA A 1 111 ? -6.876 -3.745 -10.567 1.00 91.56 111 ALA A CA 1
ATOM 896 C C . ALA A 1 111 ? -5.761 -3.947 -9.536 1.00 91.56 111 ALA A C 1
ATOM 898 O O . ALA A 1 111 ? -4.974 -4.876 -9.672 1.00 91.56 111 ALA A O 1
ATOM 899 N N . TYR A 1 112 ? -5.678 -3.086 -8.519 1.00 94.62 112 TYR A N 1
ATOM 900 C CA . TYR A 1 112 ? -4.504 -3.000 -7.645 1.00 94.62 112 TYR A CA 1
ATOM 901 C C . TYR A 1 112 ? -4.679 -3.666 -6.284 1.00 94.62 112 TYR A C 1
ATOM 903 O O . TYR A 1 112 ? -3.727 -4.269 -5.792 1.00 94.62 112 TYR A O 1
ATOM 911 N N . LEU A 1 113 ? -5.878 -3.660 -5.697 1.00 95.75 113 LEU A N 1
ATOM 912 C CA . LEU A 1 113 ? -6.090 -4.326 -4.410 1.00 95.75 113 LEU A CA 1
ATOM 913 C C . LEU A 1 113 ? -5.814 -5.846 -4.461 1.00 95.75 113 LEU A C 1
ATOM 915 O O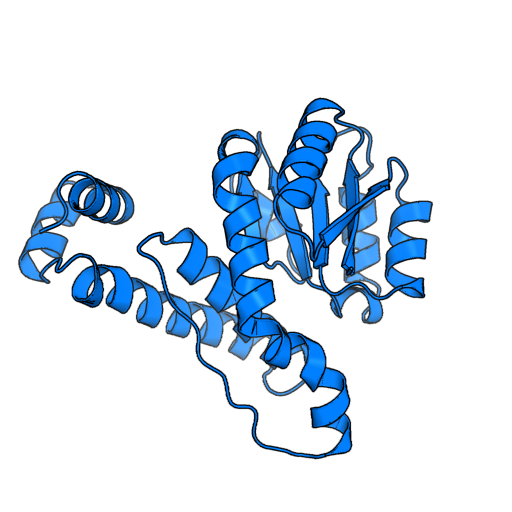 . LEU A 1 113 ? -5.131 -6.337 -3.560 1.00 95.75 113 LEU A O 1
ATOM 919 N N . PRO A 1 114 ? -6.215 -6.598 -5.513 1.00 93.69 114 PRO A N 1
ATOM 920 C CA . PRO A 1 114 ? -5.833 -8.007 -5.630 1.00 93.69 114 PRO A CA 1
ATOM 921 C C . PRO A 1 114 ? -4.314 -8.223 -5.644 1.00 93.69 114 PRO A C 1
ATOM 923 O O . PRO A 1 114 ? -3.828 -9.238 -5.151 1.00 93.69 114 PRO A O 1
ATOM 926 N N . ARG A 1 115 ? -3.555 -7.265 -6.192 1.00 92.31 115 ARG A N 1
ATOM 927 C CA . ARG A 1 115 ? -2.090 -7.335 -6.291 1.00 92.31 115 ARG A CA 1
ATOM 928 C C . ARG A 1 115 ? -1.448 -7.122 -4.927 1.00 92.31 115 ARG A C 1
ATOM 930 O O . ARG A 1 115 ? -0.569 -7.891 -4.561 1.00 92.31 115 ARG A O 1
ATOM 937 N N . VAL A 1 116 ? -1.964 -6.185 -4.127 1.00 92.44 116 VAL A N 1
ATOM 938 C CA . VAL A 1 116 ? -1.548 -6.044 -2.721 1.00 92.44 116 VAL A CA 1
ATOM 939 C C . VAL A 1 116 ? -1.765 -7.356 -1.968 1.00 92.44 116 VAL A C 1
ATOM 941 O O . VAL A 1 116 ? -0.837 -7.877 -1.355 1.00 92.44 116 VAL A O 1
ATOM 944 N N . PHE A 1 117 ? -2.957 -7.946 -2.067 1.00 91.81 117 PHE A N 1
ATOM 945 C CA . PHE A 1 117 ? -3.246 -9.225 -1.416 1.00 91.81 117 PHE A CA 1
ATOM 946 C C . PHE A 1 117 ? -2.347 -10.367 -1.904 1.00 91.81 117 PHE A C 1
ATOM 948 O O . PHE A 1 117 ? -1.913 -11.191 -1.097 1.00 91.81 117 PHE A O 1
ATOM 955 N N . HIS A 1 118 ? -2.007 -10.394 -3.193 1.00 88.88 118 HIS A N 1
ATOM 956 C CA . HIS A 1 118 ? -1.038 -11.338 -3.742 1.00 88.88 118 HIS A CA 1
ATOM 957 C C . HIS A 1 118 ? 0.356 -11.169 -3.115 1.00 88.88 118 HIS A C 1
ATOM 959 O O . HIS A 1 118 ? 0.932 -12.149 -2.637 1.00 88.88 118 HIS A O 1
ATOM 965 N N . VAL A 1 119 ? 0.861 -9.932 -3.036 1.00 87.00 119 VAL A N 1
ATOM 966 C CA . VAL A 1 119 ? 2.145 -9.611 -2.391 1.00 87.00 119 VAL A CA 1
ATOM 967 C C . VAL A 1 119 ? 2.145 -10.072 -0.931 1.00 87.00 119 VAL A C 1
ATOM 969 O O . VAL A 1 119 ? 3.069 -10.765 -0.502 1.00 87.00 119 VAL A O 1
ATOM 972 N N . LEU A 1 120 ? 1.090 -9.764 -0.174 1.00 85.62 120 LEU A N 1
ATOM 973 C CA . LEU A 1 120 ? 0.972 -10.164 1.233 1.00 85.62 120 LEU A CA 1
ATOM 974 C C . LEU A 1 120 ? 0.901 -11.687 1.409 1.00 85.62 120 LEU A C 1
ATOM 976 O O . LEU A 1 120 ? 1.488 -12.225 2.346 1.00 85.62 120 LEU A O 1
ATOM 980 N N . ASN A 1 121 ? 0.227 -12.399 0.503 1.00 85.44 121 ASN A N 1
ATOM 981 C CA . ASN A 1 121 ? 0.177 -13.863 0.501 1.00 85.44 121 ASN A CA 1
ATOM 982 C C . ASN A 1 121 ? 1.553 -14.494 0.299 1.00 85.44 121 ASN A C 1
ATOM 984 O O . ASN A 1 121 ? 1.944 -15.381 1.059 1.00 85.44 121 ASN A O 1
ATOM 988 N N . GLN A 1 122 ? 2.303 -14.023 -0.698 1.00 80.50 122 GLN A N 1
ATOM 989 C CA . GLN A 1 122 ? 3.634 -14.553 -0.994 1.00 80.50 122 GLN A CA 1
ATOM 990 C C . GLN A 1 122 ? 4.654 -14.242 0.109 1.00 80.50 122 GLN A C 1
ATOM 992 O O . GLN A 1 122 ? 5.592 -15.008 0.317 1.00 80.50 122 GLN A O 1
ATOM 997 N N . ASN A 1 123 ? 4.460 -13.142 0.839 1.00 75.81 123 ASN A N 1
ATOM 998 C CA . ASN A 1 123 ? 5.426 -12.625 1.813 1.00 75.81 123 ASN A CA 1
ATOM 999 C C . ASN A 1 123 ? 4.933 -12.757 3.251 1.00 75.81 123 ASN A C 1
ATOM 1001 O O . ASN A 1 123 ? 5.431 -12.082 4.152 1.00 75.81 123 ASN A O 1
ATOM 1005 N N . ARG A 1 124 ? 3.985 -13.672 3.482 1.00 72.56 124 ARG A N 1
ATOM 1006 C CA . ARG A 1 124 ? 3.407 -13.924 4.801 1.00 72.56 124 ARG A CA 1
ATOM 1007 C C . ARG A 1 124 ? 4.480 -14.181 5.855 1.00 72.56 124 ARG A C 1
ATOM 1009 O O . ARG A 1 124 ? 4.363 -13.683 6.964 1.00 72.56 124 ARG A O 1
ATOM 1016 N N . SER A 1 125 ? 5.544 -14.912 5.519 1.00 62.31 125 SER A N 1
ATOM 1017 C CA . SER A 1 125 ? 6.656 -15.177 6.441 1.00 62.31 125 SER A CA 1
ATOM 1018 C C . SER A 1 125 ? 7.331 -13.901 6.944 1.00 62.31 125 SER A C 1
ATOM 1020 O O . SER A 1 125 ? 7.692 -13.858 8.111 1.00 62.31 125 SER A O 1
ATOM 1022 N N . ILE A 1 126 ? 7.449 -12.854 6.124 1.00 64.25 126 ILE A N 1
ATOM 1023 C CA . ILE A 1 126 ? 8.071 -11.580 6.513 1.00 64.25 126 ILE A CA 1
ATOM 1024 C C . ILE A 1 126 ? 7.195 -10.843 7.531 1.00 64.25 126 ILE A C 1
ATOM 1026 O O . ILE A 1 126 ? 7.698 -10.342 8.532 1.00 64.25 126 ILE A O 1
ATOM 1030 N N . LEU A 1 127 ? 5.879 -10.848 7.320 1.00 61.06 127 LEU A N 1
ATOM 1031 C CA . LEU A 1 127 ? 4.919 -10.211 8.225 1.00 61.06 127 LEU A CA 1
ATOM 1032 C C . LEU A 1 127 ? 4.770 -10.985 9.543 1.00 61.06 127 LEU A C 1
ATOM 1034 O O . LEU A 1 127 ? 4.758 -10.389 10.615 1.00 61.06 127 LEU A O 1
ATOM 1038 N N . PHE A 1 128 ? 4.740 -12.318 9.470 1.00 54.72 128 PHE A N 1
ATOM 1039 C CA . PHE A 1 128 ? 4.494 -13.214 10.607 1.00 54.72 128 PHE A CA 1
ATOM 1040 C C . PHE A 1 128 ? 5.745 -13.496 11.460 1.00 54.72 128 PHE A C 1
ATOM 1042 O O . PHE A 1 128 ? 5.639 -13.884 12.621 1.00 54.72 128 PHE A O 1
ATOM 1049 N N . GLN A 1 129 ? 6.957 -13.344 10.911 1.00 53.03 129 GLN A N 1
ATOM 1050 C CA . GLN A 1 129 ? 8.203 -13.629 11.641 1.00 53.03 129 GLN A CA 1
ATOM 1051 C C . GLN A 1 129 ? 8.694 -12.472 12.513 1.00 53.03 129 GLN A C 1
ATOM 1053 O O . GLN A 1 129 ? 9.687 -12.653 13.217 1.00 53.03 129 GLN A O 1
ATOM 1058 N N . ARG A 1 130 ? 8.015 -11.318 12.541 1.00 54.03 130 ARG A N 1
ATOM 1059 C CA . ARG A 1 130 ? 8.360 -10.215 13.455 1.00 54.03 130 ARG A CA 1
ATOM 1060 C C . ARG A 1 130 ? 8.322 -10.660 14.925 1.00 54.03 130 ARG A C 1
ATOM 1062 O O . ARG A 1 130 ? 9.252 -10.357 15.672 1.00 54.03 130 ARG A O 1
ATOM 1069 N N . ASP A 1 131 ? 7.338 -11.479 15.295 1.00 51.47 131 ASP A N 1
ATOM 1070 C CA . ASP A 1 131 ? 7.220 -12.052 16.643 1.00 51.47 131 ASP A CA 1
ATOM 1071 C C . ASP A 1 131 ? 8.343 -13.051 16.950 1.00 51.47 131 ASP A C 1
ATOM 1073 O O . ASP A 1 131 ? 8.860 -13.122 18.064 1.00 51.47 131 ASP A O 1
ATOM 1077 N N . ILE A 1 132 ? 8.772 -13.809 15.939 1.00 48.28 132 ILE A N 1
ATOM 1078 C CA . ILE A 1 132 ? 9.773 -14.867 16.086 1.00 48.28 132 ILE A CA 1
ATOM 1079 C C . ILE A 1 132 ? 11.196 -14.298 16.071 1.00 48.28 132 ILE A C 1
ATOM 1081 O O . ILE A 1 132 ? 12.042 -14.773 16.822 1.00 48.28 132 ILE A O 1
ATOM 1085 N N . HIS A 1 133 ? 11.483 -13.270 15.271 1.00 50.59 133 HIS A N 1
ATOM 1086 C CA . HIS A 1 133 ? 12.809 -12.654 15.200 1.00 50.59 133 HIS A CA 1
ATOM 1087 C C . HIS A 1 133 ? 13.182 -11.961 16.517 1.00 50.59 133 HIS A C 1
ATOM 1089 O O . HIS A 1 133 ? 14.315 -12.108 16.983 1.00 50.59 133 HIS A O 1
ATOM 1095 N N . ALA A 1 134 ? 12.217 -11.288 17.158 1.00 53.62 134 ALA A N 1
ATOM 1096 C CA . ALA A 1 134 ? 12.386 -10.741 18.505 1.00 53.62 134 ALA A CA 1
ATOM 1097 C C . ALA A 1 134 ? 12.742 -11.827 19.541 1.00 53.62 134 ALA A C 1
ATOM 1099 O O . ALA A 1 134 ? 13.461 -11.554 20.500 1.00 53.62 134 ALA A O 1
ATOM 1100 N N . LEU A 1 135 ? 12.278 -13.064 19.327 1.00 46.94 135 LEU A N 1
ATOM 1101 C CA . LEU A 1 135 ? 12.479 -14.199 20.228 1.00 46.94 135 LEU A CA 1
ATOM 1102 C C . LEU A 1 135 ? 13.697 -15.084 19.887 1.00 46.94 135 LEU A C 1
ATOM 1104 O O . LEU A 1 135 ? 14.274 -15.661 20.807 1.00 46.94 135 LEU A O 1
ATOM 1108 N N . LEU A 1 136 ? 14.094 -15.225 18.614 1.00 54.72 136 LEU A N 1
ATOM 1109 C CA . LEU A 1 136 ? 14.998 -16.301 18.160 1.00 54.72 136 LEU A CA 1
ATOM 1110 C C . LEU A 1 136 ? 16.265 -15.862 17.403 1.00 54.72 136 LEU A C 1
ATOM 1112 O O . LEU A 1 136 ? 17.091 -16.730 17.128 1.00 54.72 136 LEU A O 1
ATOM 1116 N N . GLN A 1 137 ? 16.451 -14.578 17.056 1.00 55.47 137 GLN A N 1
ATOM 1117 C CA . GLN A 1 137 ? 17.621 -14.104 16.278 1.00 55.47 137 GLN A CA 1
ATOM 1118 C C . GLN A 1 137 ? 17.923 -14.951 15.016 1.00 55.47 137 GLN A C 1
ATOM 1120 O O . GLN A 1 137 ? 19.078 -15.173 14.651 1.00 55.47 137 GLN A O 1
ATOM 1125 N N . SER A 1 138 ? 16.893 -15.487 14.359 1.00 57.94 138 SER A N 1
ATOM 1126 C CA . SER A 1 138 ? 17.050 -16.314 13.159 1.00 57.94 138 SER A CA 1
ATOM 1127 C C . SER A 1 138 ? 17.145 -15.455 11.899 1.00 57.94 138 SER A C 1
ATOM 1129 O O . SER A 1 138 ? 16.389 -14.497 11.758 1.00 57.94 138 SER A O 1
ATOM 1131 N N . ASN A 1 139 ? 17.993 -15.845 10.943 1.00 58.91 139 ASN A N 1
ATOM 1132 C CA . ASN A 1 139 ? 18.063 -15.188 9.635 1.00 58.91 139 ASN A CA 1
ATOM 1133 C C . ASN A 1 139 ? 16.709 -15.265 8.910 1.00 58.91 139 ASN A C 1
ATOM 1135 O O . ASN A 1 139 ? 16.177 -16.358 8.700 1.00 58.91 139 ASN A O 1
ATOM 1139 N N . LEU A 1 140 ? 16.181 -14.109 8.503 1.00 61.31 140 LEU A N 1
ATOM 1140 C CA . LEU A 1 140 ? 14.995 -14.017 7.657 1.00 61.31 140 LEU A CA 1
ATOM 1141 C C . LEU A 1 140 ? 15.403 -14.293 6.206 1.00 61.31 140 LEU A C 1
ATOM 1143 O O . LEU A 1 140 ? 16.358 -13.703 5.702 1.00 61.31 140 LEU A O 1
ATOM 1147 N N . SER A 1 141 ? 14.691 -15.189 5.529 1.00 65.94 141 SER A N 1
ATOM 1148 C CA . SER A 1 141 ? 14.877 -15.421 4.096 1.00 65.94 141 SER A CA 1
ATOM 1149 C C . SER A 1 141 ? 13.520 -15.532 3.421 1.00 65.94 141 SER A C 1
ATOM 1151 O O . SER A 1 141 ? 12.584 -16.106 3.980 1.00 65.94 141 SER A O 1
ATOM 1153 N N . GLY A 1 142 ? 13.417 -14.948 2.235 1.00 66.56 142 GLY A N 1
ATOM 1154 C CA . GLY A 1 142 ? 12.196 -14.907 1.452 1.00 66.56 142 GLY A CA 1
ATOM 1155 C C . GLY A 1 142 ? 12.518 -14.682 -0.016 1.00 66.56 142 GLY A C 1
ATOM 1156 O O . GLY A 1 142 ? 13.625 -14.277 -0.374 1.00 66.56 142 GLY A O 1
ATOM 1157 N N . THR A 1 143 ? 11.539 -14.976 -0.857 1.00 70.88 143 THR A N 1
ATOM 1158 C CA . THR A 1 143 ? 11.585 -14.766 -2.301 1.00 70.88 143 THR A CA 1
ATOM 1159 C C . THR A 1 143 ? 10.244 -14.203 -2.724 1.00 70.88 143 THR A C 1
ATOM 1161 O O . THR A 1 143 ? 9.217 -14.647 -2.214 1.00 70.88 143 THR A O 1
ATOM 1164 N N . PHE A 1 144 ? 10.247 -13.281 -3.673 1.00 73.88 144 PHE A N 1
ATOM 1165 C CA . PHE A 1 144 ? 9.026 -12.756 -4.262 1.00 73.88 144 PHE A CA 1
ATOM 1166 C C . PHE A 1 144 ? 9.128 -12.738 -5.782 1.00 73.88 144 PHE A C 1
ATOM 1168 O O . PHE A 1 144 ? 10.227 -12.735 -6.340 1.00 73.88 144 PHE A O 1
ATOM 1175 N N . GLU A 1 145 ? 7.971 -12.745 -6.434 1.00 76.44 145 GLU A N 1
ATOM 1176 C CA . GLU A 1 145 ? 7.856 -12.666 -7.883 1.00 76.44 145 GLU A CA 1
ATOM 1177 C C . GLU A 1 145 ? 7.381 -11.264 -8.263 1.00 76.44 145 GLU A C 1
ATOM 1179 O O . GLU A 1 145 ? 6.297 -10.832 -7.879 1.00 76.44 145 GLU A O 1
ATOM 1184 N N . LEU A 1 146 ? 8.226 -10.527 -8.982 1.00 82.25 146 LEU A N 1
ATOM 1185 C CA . LEU A 1 146 ? 7.919 -9.169 -9.409 1.00 82.25 146 LEU A CA 1
ATOM 1186 C C . LEU A 1 146 ? 7.276 -9.200 -10.795 1.00 82.25 146 LEU A C 1
ATOM 1188 O O . LEU A 1 146 ? 7.929 -9.550 -11.781 1.00 82.25 146 LEU A O 1
ATOM 1192 N N . MET A 1 147 ? 6.009 -8.799 -10.868 1.00 80.94 147 MET A N 1
ATOM 1193 C CA . MET A 1 147 ? 5.313 -8.620 -12.139 1.00 80.94 147 MET A CA 1
ATOM 1194 C C . MET A 1 147 ? 5.695 -7.281 -12.786 1.00 80.94 147 MET A C 1
ATOM 1196 O O . MET A 1 147 ? 6.358 -6.431 -12.196 1.00 80.94 147 MET A O 1
ATOM 1200 N N . ASN A 1 148 ? 5.218 -7.057 -14.007 1.00 83.25 148 ASN A N 1
ATOM 1201 C CA . ASN A 1 148 ? 5.654 -5.940 -14.849 1.00 83.25 148 ASN A CA 1
ATOM 1202 C C . ASN A 1 148 ? 4.923 -4.616 -14.563 1.00 83.25 148 ASN A C 1
ATOM 1204 O O . ASN A 1 148 ? 4.755 -3.804 -15.468 1.00 83.25 148 ASN A O 1
ATOM 1208 N N . ASP A 1 149 ? 4.448 -4.396 -13.336 1.00 85.31 149 ASP A N 1
ATOM 1209 C CA . ASP A 1 149 ? 3.767 -3.152 -12.970 1.00 85.31 149 ASP A CA 1
ATOM 1210 C C . ASP A 1 149 ? 4.535 -2.441 -11.841 1.00 85.31 149 ASP A C 1
ATOM 1212 O O . ASP A 1 149 ? 4.738 -3.028 -10.772 1.00 85.31 149 ASP A O 1
ATOM 1216 N N . PRO A 1 150 ? 4.916 -1.169 -12.039 1.00 88.25 150 PRO A N 1
ATOM 1217 C CA . PRO A 1 150 ? 5.562 -0.323 -11.032 1.00 88.25 150 PRO A CA 1
ATOM 1218 C C . PRO A 1 150 ? 4.830 -0.248 -9.683 1.00 88.25 150 PRO A C 1
ATOM 1220 O O . PRO A 1 150 ? 5.464 -0.027 -8.652 1.00 88.25 150 PRO A O 1
ATOM 1223 N N . PHE A 1 151 ? 3.514 -0.480 -9.659 1.00 90.88 151 PHE A N 1
ATOM 1224 C CA . PHE A 1 151 ? 2.739 -0.603 -8.426 1.00 90.88 151 PHE A CA 1
ATOM 1225 C C . PHE A 1 151 ? 3.249 -1.733 -7.518 1.00 90.88 151 PHE A C 1
ATOM 1227 O O . PHE A 1 151 ? 3.292 -1.561 -6.299 1.00 90.88 151 PHE A O 1
ATOM 1234 N N . ASP A 1 152 ? 3.683 -2.869 -8.080 1.00 90.00 152 ASP A N 1
ATOM 1235 C CA . ASP A 1 152 ? 4.254 -3.948 -7.262 1.00 90.00 152 ASP A CA 1
ATOM 1236 C C . ASP A 1 152 ? 5.599 -3.539 -6.686 1.00 90.00 152 ASP A C 1
ATOM 1238 O O . ASP A 1 152 ? 5.836 -3.760 -5.503 1.00 90.00 152 ASP A O 1
ATOM 1242 N N . ALA A 1 153 ? 6.462 -2.906 -7.488 1.00 91.81 153 ALA A N 1
ATOM 1243 C CA . ALA A 1 153 ? 7.759 -2.427 -7.018 1.00 91.81 153 ALA A CA 1
ATOM 1244 C C . ALA A 1 153 ? 7.600 -1.480 -5.816 1.00 91.81 153 ALA A C 1
ATOM 1246 O O . ALA A 1 153 ? 8.295 -1.644 -4.810 1.00 91.81 153 ALA A O 1
ATOM 1247 N N . ALA A 1 154 ? 6.632 -0.559 -5.877 1.00 91.81 154 ALA A N 1
ATOM 1248 C CA . ALA A 1 154 ? 6.306 0.327 -4.762 1.00 91.81 154 ALA A CA 1
ATOM 1249 C C . ALA A 1 154 ? 5.766 -0.454 -3.550 1.00 91.81 154 ALA A C 1
ATOM 1251 O O . ALA A 1 154 ? 6.238 -0.257 -2.431 1.00 91.81 154 ALA A O 1
ATOM 1252 N N . THR A 1 155 ? 4.833 -1.386 -3.774 1.00 91.19 155 THR A N 1
ATOM 1253 C CA . THR A 1 155 ? 4.220 -2.203 -2.711 1.00 91.19 155 THR A CA 1
ATOM 1254 C C . THR A 1 155 ? 5.266 -3.048 -1.976 1.00 91.19 155 THR A C 1
ATOM 1256 O O . THR A 1 155 ? 5.308 -3.049 -0.746 1.00 91.19 155 THR A O 1
ATOM 1259 N N . TYR A 1 156 ? 6.161 -3.723 -2.706 1.00 90.31 156 TYR A N 1
ATOM 1260 C CA . TYR A 1 156 ? 7.277 -4.482 -2.132 1.00 90.31 156 TYR A CA 1
ATOM 1261 C C . TYR A 1 156 ? 8.253 -3.590 -1.370 1.00 90.31 156 TYR A C 1
ATOM 1263 O O . TYR A 1 156 ? 8.688 -3.947 -0.272 1.00 90.31 156 TYR A O 1
ATOM 1271 N N . SER A 1 157 ? 8.594 -2.433 -1.940 1.00 91.75 157 SER A N 1
ATOM 1272 C CA . SER A 1 157 ? 9.544 -1.511 -1.319 1.00 91.75 157 SER A CA 1
ATOM 1273 C C . SER A 1 157 ? 9.008 -0.967 0.001 1.00 91.75 157 SER A C 1
ATOM 1275 O O . SER A 1 157 ? 9.749 -0.950 0.983 1.00 91.75 157 SER A O 1
ATOM 1277 N N . ASN A 1 158 ? 7.722 -0.605 0.050 1.00 90.75 158 ASN A N 1
ATOM 1278 C CA . ASN A 1 158 ? 7.034 -0.207 1.276 1.00 90.75 158 ASN A CA 1
ATOM 1279 C C . ASN A 1 158 ? 6.995 -1.345 2.296 1.00 90.75 158 ASN A C 1
ATOM 1281 O O . ASN A 1 158 ? 7.402 -1.166 3.440 1.00 90.75 158 ASN A O 1
ATOM 1285 N N . LEU A 1 159 ? 6.559 -2.539 1.885 1.00 87.81 159 LEU A N 1
ATOM 1286 C CA . LEU A 1 159 ? 6.463 -3.694 2.778 1.00 87.81 159 LEU A CA 1
ATOM 1287 C C . LEU A 1 159 ? 7.795 -3.973 3.493 1.00 87.81 159 LEU A C 1
ATOM 1289 O O . LEU A 1 159 ? 7.829 -4.155 4.710 1.00 87.81 159 LEU A O 1
ATOM 1293 N N . LEU A 1 160 ? 8.896 -3.985 2.738 1.00 87.06 160 LEU A N 1
ATOM 1294 C CA . LEU A 1 160 ? 10.223 -4.299 3.262 1.00 87.06 160 LEU A CA 1
ATOM 1295 C C . LEU A 1 160 ? 10.824 -3.148 4.075 1.00 87.06 160 LEU A C 1
ATOM 1297 O O . LEU A 1 160 ? 11.401 -3.400 5.134 1.00 87.06 160 LEU A O 1
ATOM 1301 N N . SER A 1 161 ? 10.679 -1.896 3.630 1.00 88.94 161 SER A N 1
ATOM 1302 C CA . SER A 1 161 ? 11.181 -0.738 4.380 1.00 88.94 161 SER A CA 1
ATOM 1303 C C . SER A 1 161 ? 10.469 -0.604 5.729 1.00 88.94 161 SER A C 1
ATOM 1305 O O . SER A 1 161 ? 11.125 -0.440 6.762 1.00 88.94 161 SER A O 1
ATOM 1307 N N . ASN A 1 162 ? 9.146 -0.774 5.737 1.00 84.12 162 ASN A N 1
ATOM 1308 C CA . ASN A 1 162 ? 8.331 -0.722 6.941 1.00 84.12 162 ASN A CA 1
ATOM 1309 C C . ASN A 1 162 ? 8.635 -1.893 7.874 1.00 84.12 162 ASN A C 1
ATOM 1311 O O . ASN A 1 162 ? 8.783 -1.687 9.076 1.00 84.12 162 ASN A O 1
ATOM 1315 N N . PHE A 1 163 ? 8.813 -3.106 7.342 1.00 81.38 163 PHE A N 1
ATOM 1316 C CA . PHE A 1 163 ? 9.230 -4.259 8.141 1.00 81.38 163 PHE A CA 1
ATOM 1317 C C . PHE A 1 163 ? 10.552 -4.001 8.877 1.00 81.38 163 PHE A C 1
ATOM 1319 O O . PHE A 1 163 ? 10.635 -4.220 10.088 1.00 81.38 163 PHE A O 1
ATOM 1326 N N . LEU A 1 164 ? 11.580 -3.520 8.170 1.00 82.81 164 LEU A N 1
ATOM 1327 C CA . LEU A 1 164 ? 12.891 -3.250 8.763 1.00 82.81 164 LEU A CA 1
ATOM 1328 C C . LEU A 1 164 ? 12.819 -2.141 9.820 1.00 82.81 164 LEU A C 1
ATOM 1330 O O . LEU A 1 164 ? 13.420 -2.271 10.889 1.00 82.81 164 LEU A O 1
ATOM 1334 N N . TYR A 1 165 ? 12.076 -1.070 9.534 1.00 8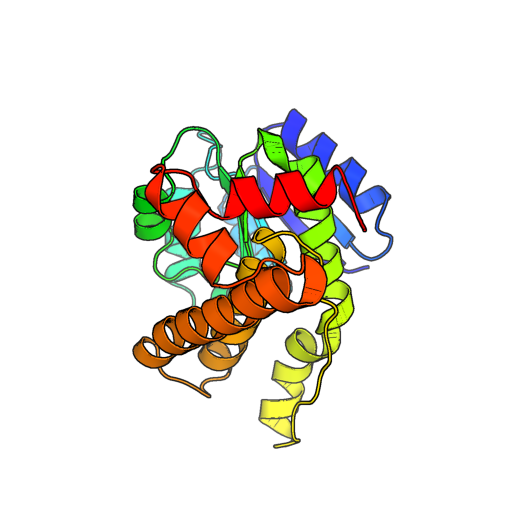2.50 165 TYR A N 1
ATOM 1335 C CA . TYR A 1 165 ? 11.896 0.051 10.454 1.00 82.50 165 TYR A CA 1
ATOM 1336 C C . TYR A 1 165 ? 11.141 -0.376 11.720 1.00 82.50 165 TYR A C 1
ATOM 1338 O O . TYR A 1 165 ? 11.645 -0.216 12.830 1.00 82.50 165 TYR A O 1
ATOM 1346 N N . ASN A 1 166 ? 9.985 -1.025 11.565 1.00 76.50 166 ASN A N 1
ATOM 1347 C CA . ASN A 1 166 ? 9.144 -1.466 12.681 1.00 76.50 166 ASN A CA 1
ATOM 1348 C C . ASN A 1 166 ? 9.782 -2.591 13.513 1.00 76.50 166 ASN A C 1
ATOM 1350 O O . ASN A 1 166 ? 9.443 -2.772 14.683 1.00 76.50 166 ASN A O 1
ATOM 1354 N N . SER A 1 167 ? 10.719 -3.342 12.928 1.00 76.50 167 SER A N 1
ATOM 1355 C CA . SER A 1 167 ? 11.527 -4.346 13.635 1.00 76.50 167 SER A CA 1
ATOM 1356 C C . SER A 1 167 ? 12.754 -3.745 14.336 1.00 76.50 167 SER A C 1
ATOM 1358 O O . SER A 1 167 ? 13.578 -4.493 14.861 1.00 76.50 167 SER A O 1
ATOM 1360 N N . ASN A 1 168 ? 12.893 -2.412 14.356 1.00 77.88 168 ASN A N 1
ATOM 1361 C CA . ASN A 1 168 ? 14.042 -1.677 14.899 1.00 77.88 168 ASN A CA 1
ATOM 1362 C C . ASN A 1 168 ? 15.395 -2.101 14.291 1.00 77.88 168 ASN A C 1
ATOM 1364 O O . ASN A 1 168 ? 16.433 -2.015 14.949 1.00 77.88 168 ASN A O 1
ATOM 1368 N N . LEU A 1 169 ? 15.396 -2.569 13.038 1.00 82.44 169 LEU A N 1
ATOM 1369 C CA . LEU A 1 169 ? 16.615 -2.957 12.320 1.00 82.44 169 LEU A CA 1
ATOM 1370 C C . LEU A 1 169 ? 17.263 -1.763 11.610 1.00 82.44 169 LEU A C 1
ATOM 1372 O O . LEU A 1 169 ? 18.474 -1.763 11.392 1.00 82.44 169 LEU A O 1
ATOM 1376 N N . ILE A 1 170 ? 16.468 -0.745 11.267 1.00 86.94 170 ILE A N 1
ATOM 1377 C CA . ILE A 1 170 ? 16.922 0.509 10.658 1.00 86.94 170 ILE A CA 1
ATOM 1378 C C . ILE A 1 170 ? 16.245 1.716 11.321 1.00 86.94 170 ILE A C 1
ATOM 1380 O O . ILE A 1 170 ? 15.125 1.617 11.817 1.00 86.94 170 ILE A O 1
ATOM 1384 N N . ALA A 1 171 ? 16.924 2.865 11.309 1.00 86.88 171 ALA A N 1
ATOM 1385 C CA . ALA A 1 171 ? 16.365 4.144 11.749 1.00 86.88 171 ALA A CA 1
ATOM 1386 C C . ALA A 1 171 ? 15.450 4.768 10.676 1.00 86.88 171 ALA A C 1
ATOM 1388 O O . ALA A 1 171 ? 15.440 4.328 9.524 1.00 86.88 171 ALA A O 1
ATOM 1389 N N . SER A 1 172 ? 14.711 5.822 11.037 1.00 81.69 172 SER A N 1
ATOM 1390 C CA . SER A 1 172 ? 13.751 6.473 10.131 1.00 81.69 172 SER A CA 1
ATOM 1391 C C . SER A 1 172 ? 14.416 7.033 8.872 1.00 81.69 172 SER A C 1
ATOM 1393 O O . SER A 1 172 ? 13.876 6.878 7.785 1.00 81.69 172 SER A O 1
ATOM 1395 N N . GLU A 1 173 ? 15.604 7.633 8.980 1.00 85.38 173 GLU A N 1
A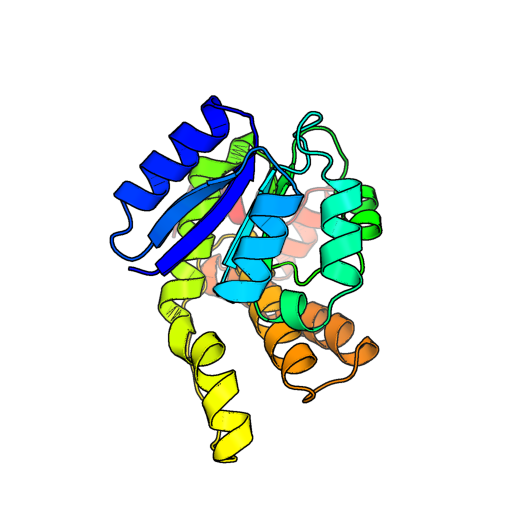TOM 1396 C CA . GLU A 1 173 ? 16.321 8.184 7.821 1.00 85.38 173 GLU A CA 1
ATOM 1397 C C . GLU A 1 173 ? 16.791 7.076 6.863 1.00 85.38 173 GLU A C 1
ATOM 1399 O O . GLU A 1 173 ? 16.816 7.231 5.638 1.00 85.38 173 GLU A O 1
ATOM 1404 N N . ALA A 1 174 ? 17.149 5.920 7.428 1.00 90.56 174 ALA A N 1
ATOM 1405 C CA . ALA A 1 174 ? 17.559 4.751 6.664 1.00 90.56 174 ALA A CA 1
ATOM 1406 C C . ALA A 1 174 ? 16.370 4.064 5.975 1.00 90.56 174 ALA A C 1
ATOM 1408 O O . ALA A 1 174 ? 16.571 3.459 4.925 1.00 90.56 174 ALA A O 1
ATOM 1409 N N . ARG A 1 175 ? 15.145 4.189 6.509 1.00 88.75 175 ARG A N 1
ATOM 1410 C CA . ARG A 1 175 ? 13.920 3.656 5.891 1.00 88.75 175 ARG A CA 1
ATOM 1411 C C . ARG A 1 175 ? 13.691 4.243 4.503 1.00 88.75 175 ARG A C 1
ATOM 1413 O O . ARG A 1 175 ? 13.532 3.487 3.550 1.00 88.75 175 ARG A O 1
ATOM 1420 N N . ASP A 1 176 ? 13.727 5.565 4.382 1.00 88.38 176 ASP A N 1
ATOM 1421 C CA . ASP A 1 176 ? 13.425 6.248 3.117 1.00 88.38 176 ASP A CA 1
ATOM 1422 C C . ASP A 1 176 ? 14.548 6.032 2.086 1.00 88.38 176 ASP A C 1
ATOM 1424 O O . ASP A 1 176 ? 14.300 5.850 0.890 1.00 88.38 176 ASP A O 1
ATOM 1428 N N . THR A 1 177 ? 15.795 5.959 2.565 1.00 93.19 177 THR A N 1
ATOM 1429 C CA . THR A 1 177 ? 16.958 5.607 1.737 1.00 93.19 177 THR A CA 1
ATOM 1430 C C . THR A 1 177 ? 16.858 4.167 1.225 1.00 93.19 177 THR A C 1
ATOM 1432 O O . THR A 1 177 ? 17.073 3.917 0.040 1.00 93.19 177 THR A O 1
ATOM 1435 N N . PHE A 1 178 ? 16.499 3.219 2.099 1.00 93.31 178 PHE A N 1
ATOM 1436 C CA . PHE A 1 178 ? 16.302 1.815 1.739 1.00 93.31 178 PHE A CA 1
ATOM 1437 C C . PHE A 1 178 ? 15.156 1.652 0.742 1.00 93.31 178 PHE A C 1
ATOM 1439 O O . PHE A 1 178 ? 15.334 0.984 -0.273 1.00 93.31 178 PHE A O 1
ATOM 1446 N N . TYR A 1 179 ? 14.013 2.297 1.000 1.00 92.88 179 TYR A N 1
ATOM 1447 C CA . TYR A 1 179 ? 12.877 2.320 0.082 1.00 92.88 179 TYR A CA 1
ATOM 1448 C C . TYR A 1 179 ? 13.309 2.798 -1.305 1.00 92.88 179 TYR A C 1
ATOM 1450 O O . TYR A 1 179 ? 13.059 2.112 -2.290 1.00 92.88 179 TYR A O 1
ATOM 1458 N N . SER A 1 180 ? 14.009 3.934 -1.381 1.00 93.44 180 SER A N 1
ATOM 1459 C CA . SER A 1 180 ? 14.428 4.524 -2.657 1.00 93.44 180 SER A CA 1
ATOM 1460 C C . SER A 1 180 ? 15.377 3.604 -3.429 1.00 93.44 180 SER A C 1
ATOM 1462 O O . SER A 1 180 ? 15.169 3.358 -4.615 1.00 93.44 180 SER A O 1
ATOM 1464 N N . ALA A 1 181 ? 16.383 3.044 -2.750 1.00 95.94 181 ALA A N 1
ATOM 1465 C CA . ALA A 1 181 ? 17.348 2.135 -3.365 1.00 95.94 181 ALA A CA 1
ATOM 1466 C C . ALA A 1 181 ? 16.699 0.821 -3.834 1.00 95.94 181 ALA A C 1
ATOM 1468 O O . ALA A 1 181 ? 17.016 0.314 -4.911 1.00 95.94 181 ALA A O 1
ATOM 1469 N N . LEU A 1 182 ? 15.783 0.266 -3.037 1.00 94.25 182 LEU A N 1
ATOM 1470 C CA . LEU A 1 182 ? 15.058 -0.949 -3.393 1.00 94.25 182 LEU A CA 1
ATOM 1471 C C . LEU A 1 182 ? 14.093 -0.696 -4.554 1.00 94.25 182 LEU A C 1
ATOM 1473 O O . LEU A 1 182 ? 14.076 -1.475 -5.503 1.00 94.25 182 LEU A O 1
ATOM 1477 N N . MET A 1 183 ? 13.355 0.413 -4.526 1.00 94.31 183 MET A N 1
ATOM 1478 C CA . MET A 1 183 ? 12.461 0.813 -5.609 1.00 94.31 183 MET A CA 1
ATOM 1479 C C . MET A 1 183 ? 13.226 0.945 -6.929 1.00 94.31 183 MET A C 1
ATOM 1481 O O . MET A 1 183 ? 12.789 0.405 -7.941 1.00 94.31 183 MET A O 1
ATOM 1485 N N . GLU A 1 184 ? 14.399 1.584 -6.921 1.00 93.88 184 GLU A N 1
ATOM 1486 C CA . GLU A 1 184 ? 15.259 1.692 -8.105 1.00 93.88 184 GLU A CA 1
ATOM 1487 C C . GLU A 1 184 ? 15.717 0.314 -8.615 1.00 93.88 184 GLU A C 1
ATOM 1489 O O . GLU A 1 184 ? 15.646 0.034 -9.813 1.00 93.88 184 GLU A O 1
ATOM 1494 N N . LEU A 1 185 ? 16.130 -0.583 -7.714 1.00 93.94 185 LEU A N 1
ATOM 1495 C CA . LEU A 1 185 ? 16.530 -1.948 -8.068 1.00 93.94 185 LEU A CA 1
ATOM 1496 C C . LEU A 1 185 ? 15.382 -2.741 -8.718 1.00 93.94 185 LEU A C 1
ATOM 1498 O O . LEU A 1 185 ? 15.585 -3.422 -9.729 1.00 93.94 185 LEU A O 1
ATOM 1502 N N . LEU A 1 186 ? 14.177 -2.659 -8.150 1.00 93.12 186 LEU A N 1
ATOM 1503 C CA . LEU A 1 186 ? 12.996 -3.360 -8.657 1.00 93.12 186 LEU A CA 1
ATOM 1504 C C . LEU A 1 186 ? 12.508 -2.761 -9.976 1.00 93.12 186 LEU A C 1
ATOM 1506 O O . LEU A 1 186 ? 12.211 -3.508 -10.906 1.00 93.12 186 LEU A O 1
ATOM 1510 N N . MET A 1 187 ? 12.509 -1.434 -10.105 1.00 93.00 187 MET A N 1
ATOM 1511 C CA . MET A 1 187 ? 12.183 -0.760 -11.363 1.00 93.00 187 MET A CA 1
ATOM 1512 C C . MET A 1 187 ? 13.145 -1.162 -12.480 1.00 93.00 187 MET A C 1
ATOM 1514 O O . MET A 1 187 ? 12.696 -1.552 -13.554 1.00 93.00 187 MET A O 1
ATOM 1518 N N . ASN A 1 188 ? 14.452 -1.196 -12.213 1.00 90.31 188 ASN A N 1
ATOM 1519 C CA . ASN A 1 188 ? 15.434 -1.681 -13.184 1.00 90.31 188 ASN A CA 1
ATOM 1520 C C . ASN A 1 188 ? 15.190 -3.150 -13.573 1.00 90.31 188 ASN A C 1
ATOM 1522 O O . ASN A 1 188 ? 15.395 -3.525 -14.727 1.00 90.31 188 ASN A O 1
ATOM 1526 N N . SER A 1 189 ? 14.721 -3.977 -12.634 1.00 91.12 189 SER A N 1
ATOM 1527 C CA . SER A 1 189 ? 14.359 -5.376 -12.902 1.00 91.12 189 SER A CA 1
ATOM 1528 C C . SER A 1 189 ? 13.129 -5.485 -13.812 1.00 91.12 189 SER A C 1
ATOM 1530 O O . SER A 1 189 ? 13.123 -6.303 -14.729 1.00 91.12 189 SER A O 1
ATOM 1532 N N . ILE A 1 190 ? 12.121 -4.626 -13.631 1.00 91.31 190 ILE A N 1
ATOM 1533 C CA . ILE A 1 190 ? 10.956 -4.551 -14.529 1.00 91.31 190 ILE A CA 1
ATOM 1534 C C . ILE A 1 190 ? 11.383 -4.067 -15.915 1.00 91.31 190 ILE A C 1
ATOM 1536 O O . ILE A 1 190 ? 11.044 -4.692 -16.919 1.00 91.31 190 ILE A O 1
ATOM 1540 N N . GLU A 1 191 ? 12.129 -2.965 -15.974 1.00 89.94 191 GLU A N 1
ATOM 1541 C CA . GLU A 1 191 ? 12.513 -2.311 -17.222 1.00 89.94 191 GLU A CA 1
ATOM 1542 C C . GLU A 1 191 ? 13.428 -3.199 -18.066 1.00 89.94 191 GLU A C 1
ATOM 1544 O O . GLU A 1 191 ? 13.102 -3.528 -19.206 1.00 89.94 191 GLU A O 1
ATOM 1549 N N . HIS A 1 192 ? 14.565 -3.609 -17.505 1.00 88.88 192 HIS A N 1
ATOM 1550 C CA . HIS A 1 192 ? 15.602 -4.333 -18.235 1.00 88.88 192 HIS A CA 1
ATOM 1551 C C . HIS A 1 192 ? 15.400 -5.847 -18.197 1.00 88.88 192 HIS A C 1
ATOM 1553 O O . HIS A 1 192 ? 15.702 -6.522 -19.177 1.00 88.88 192 HIS A O 1
ATOM 1559 N N . GLY A 1 193 ? 14.904 -6.382 -17.080 1.00 85.62 193 GLY A N 1
ATOM 1560 C CA . GLY A 1 193 ? 14.680 -7.816 -16.917 1.00 85.62 193 GLY A CA 1
ATOM 1561 C C . GLY A 1 193 ? 13.427 -8.273 -17.652 1.00 85.62 193 GLY A C 1
ATOM 1562 O O . GLY A 1 193 ? 13.516 -9.062 -18.589 1.00 85.62 193 GLY A O 1
ATOM 1563 N N . ASN A 1 194 ? 12.265 -7.754 -17.256 1.00 85.75 194 ASN A N 1
ATOM 1564 C CA . ASN A 1 194 ? 10.995 -8.285 -17.745 1.00 85.75 194 ASN A CA 1
ATOM 1565 C C . ASN A 1 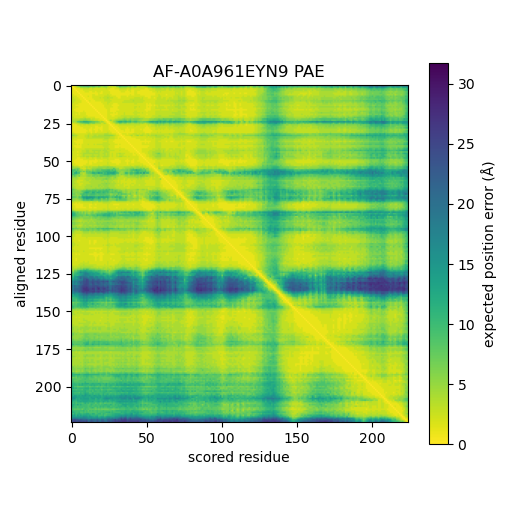194 ? 10.534 -7.656 -19.069 1.00 85.75 194 ASN A C 1
ATOM 1567 O O . ASN A 1 194 ? 9.975 -8.351 -19.914 1.00 85.75 194 ASN A O 1
ATOM 1571 N N . CYS A 1 195 ? 10.753 -6.351 -19.261 1.00 88.06 195 CYS A N 1
ATOM 1572 C CA . CYS A 1 195 ? 10.292 -5.620 -20.449 1.00 88.06 195 CYS A CA 1
ATOM 1573 C C . CYS A 1 195 ? 11.367 -5.480 -21.537 1.00 88.06 195 CYS 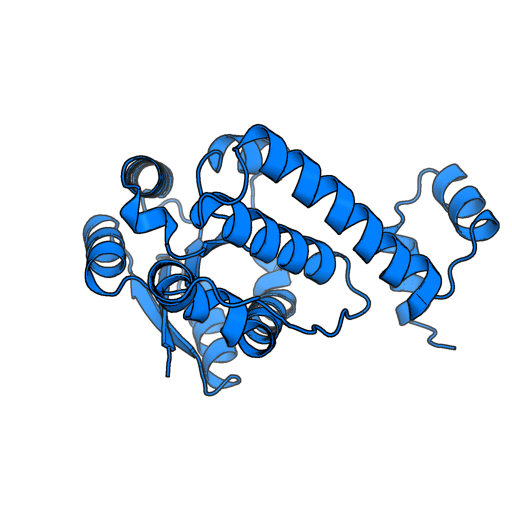A C 1
ATOM 1575 O O . CYS A 1 195 ? 11.080 -4.948 -22.613 1.00 88.06 195 CYS A O 1
ATOM 1577 N N . ASN A 1 196 ? 12.600 -5.928 -21.260 1.00 88.75 196 ASN A N 1
ATOM 1578 C CA . ASN A 1 196 ? 13.758 -5.838 -22.154 1.00 88.75 196 ASN A CA 1
ATOM 1579 C C . ASN A 1 196 ? 13.958 -4.427 -22.757 1.00 88.75 196 ASN A C 1
ATOM 1581 O O . ASN A 1 196 ? 14.361 -4.269 -23.911 1.00 88.75 196 ASN A O 1
ATOM 1585 N N . ILE A 1 197 ? 13.635 -3.385 -21.986 1.00 90.12 197 ILE A N 1
ATOM 1586 C CA . ILE A 1 197 ? 13.848 -1.989 -22.367 1.00 90.12 197 ILE A CA 1
ATOM 1587 C C . ILE A 1 197 ? 15.347 -1.735 -22.286 1.00 90.12 197 ILE A C 1
ATOM 1589 O O . ILE A 1 197 ? 15.941 -1.875 -21.225 1.00 90.12 197 ILE A O 1
ATOM 1593 N N . SER A 1 198 ? 15.993 -1.368 -23.387 1.00 89.75 198 SER A N 1
ATOM 1594 C CA . SER A 1 198 ? 17.430 -1.051 -23.361 1.00 89.75 198 SER A CA 1
ATOM 1595 C C . SER A 1 198 ? 17.707 0.347 -22.786 1.00 89.75 198 SER A C 1
ATOM 1597 O O . SER A 1 198 ? 16.830 1.211 -22.762 1.00 89.75 198 SER A O 1
ATOM 1599 N N . HIS A 1 199 ? 18.950 0.606 -22.367 1.00 88.25 199 HIS A N 1
ATOM 1600 C CA . HIS A 1 199 ? 19.372 1.941 -21.919 1.00 88.25 199 HIS A CA 1
ATOM 1601 C C . HIS A 1 199 ? 19.146 3.019 -22.998 1.00 88.25 199 HIS A C 1
ATOM 1603 O O . HIS A 1 199 ? 18.658 4.113 -22.702 1.00 88.25 199 HIS A O 1
ATOM 1609 N N . ASP A 1 200 ? 19.466 2.706 -24.255 1.00 91.75 200 ASP A N 1
ATOM 1610 C CA . ASP A 1 200 ? 19.314 3.639 -25.376 1.00 91.75 200 ASP A CA 1
ATOM 1611 C C . ASP A 1 200 ? 17.837 3.904 -25.686 1.00 91.75 200 ASP A C 1
ATOM 1613 O O . ASP A 1 200 ? 17.444 5.052 -25.894 1.00 91.75 200 ASP A O 1
ATOM 1617 N N . GLU A 1 201 ? 17.002 2.861 -25.641 1.00 91.75 201 GLU A N 1
ATOM 1618 C CA . GLU A 1 201 ? 15.550 2.981 -25.796 1.00 91.75 201 GLU A CA 1
ATOM 1619 C C . GLU A 1 201 ? 14.940 3.854 -24.695 1.00 91.75 201 GLU A C 1
ATOM 1621 O O . GLU A 1 201 ? 14.223 4.810 -24.999 1.00 91.75 201 GLU A O 1
ATOM 1626 N N . LYS A 1 202 ? 15.279 3.583 -23.427 1.00 89.81 202 LYS A N 1
ATOM 1627 C CA . LYS A 1 202 ? 14.842 4.391 -22.281 1.00 89.81 202 LYS A CA 1
ATOM 1628 C C . LYS A 1 202 ? 15.236 5.854 -22.465 1.00 89.81 202 LYS A C 1
ATOM 1630 O O . LYS A 1 202 ? 14.398 6.741 -22.328 1.00 89.81 202 LYS A O 1
ATOM 1635 N N . THR A 1 203 ? 16.493 6.110 -22.823 1.00 90.38 203 THR A N 1
ATOM 1636 C CA . THR A 1 203 ? 17.010 7.472 -23.016 1.00 90.38 203 THR A CA 1
ATOM 1637 C C . THR A 1 203 ? 16.260 8.203 -24.132 1.00 90.38 203 THR A C 1
ATOM 1639 O O . THR A 1 203 ? 15.860 9.354 -23.956 1.00 90.38 203 THR A O 1
ATOM 1642 N N . ALA A 1 204 ? 16.017 7.538 -25.265 1.00 90.94 204 ALA A N 1
ATOM 1643 C CA . ALA A 1 204 ? 15.295 8.117 -26.395 1.00 90.94 204 ALA A CA 1
ATOM 1644 C C . ALA A 1 204 ? 13.814 8.400 -26.083 1.00 90.94 204 ALA A C 1
ATOM 1646 O O . ALA A 1 204 ? 13.262 9.386 -26.576 1.00 90.94 204 ALA A O 1
ATOM 1647 N N . TYR A 1 205 ? 13.175 7.554 -25.273 1.00 91.00 205 TYR A N 1
ATOM 1648 C CA . TYR A 1 205 ? 11.783 7.722 -24.854 1.00 91.00 205 TYR A CA 1
ATOM 1649 C C . TYR A 1 205 ? 11.634 8.872 -23.845 1.00 91.00 205 TYR A C 1
ATOM 1651 O O . TYR A 1 205 ? 10.830 9.782 -24.042 1.00 91.00 205 TYR A O 1
ATOM 1659 N N . LEU A 1 206 ? 12.485 8.911 -22.813 1.00 89.56 206 LEU A N 1
ATOM 1660 C CA . LEU A 1 206 ? 12.479 9.982 -21.807 1.00 89.56 206 LEU A CA 1
ATOM 1661 C C . LEU A 1 206 ? 12.815 11.357 -22.410 1.00 89.56 206 LEU A C 1
ATOM 1663 O O . LEU A 1 206 ? 12.245 12.367 -21.999 1.00 89.56 206 LEU A O 1
ATOM 1667 N N . ALA A 1 207 ? 13.679 11.413 -23.432 1.00 90.25 207 ALA A N 1
ATOM 1668 C CA . ALA A 1 207 ? 14.004 12.652 -24.147 1.00 90.25 207 ALA A CA 1
ATOM 1669 C C . ALA A 1 207 ? 12.787 13.306 -24.836 1.00 90.25 207 ALA A C 1
ATOM 1671 O O . ALA A 1 207 ? 12.828 14.490 -25.170 1.00 90.25 207 ALA A O 1
ATOM 1672 N N . GLN A 1 208 ? 11.695 12.560 -25.027 1.00 90.38 208 GLN A N 1
ATOM 1673 C CA . GLN A 1 208 ? 10.437 13.058 -25.586 1.00 90.38 208 GLN A CA 1
ATOM 1674 C C . GLN A 1 208 ? 9.478 13.600 -24.508 1.00 90.38 208 GLN A C 1
ATOM 1676 O O . GLN A 1 208 ? 8.305 13.825 -24.799 1.00 90.38 208 GLN A O 1
ATOM 1681 N N . ASN A 1 209 ? 9.955 13.821 -23.273 1.00 85.06 209 ASN A N 1
ATOM 1682 C CA . ASN A 1 209 ? 9.137 14.139 -22.091 1.00 85.06 209 ASN A CA 1
ATOM 1683 C C . ASN A 1 209 ? 8.047 13.089 -21.815 1.00 85.06 209 ASN A C 1
ATOM 1685 O O . ASN A 1 209 ? 6.986 13.406 -21.275 1.00 85.06 209 ASN A O 1
ATOM 1689 N N . GLN A 1 210 ? 8.292 11.843 -22.220 1.00 86.94 210 GLN A N 1
ATOM 1690 C CA . GLN A 1 210 ? 7.411 10.724 -21.921 1.00 86.94 210 GLN A CA 1
ATOM 1691 C C . GLN A 1 210 ? 7.846 10.052 -20.618 1.00 86.94 210 GLN A C 1
ATOM 1693 O O . GLN A 1 210 ? 9.010 10.110 -20.229 1.00 86.94 210 GLN A O 1
ATOM 1698 N N . ASP A 1 211 ? 6.896 9.408 -19.949 1.00 86.94 211 ASP A N 1
ATOM 1699 C CA . ASP A 1 211 ? 7.120 8.721 -18.680 1.00 86.94 211 ASP A CA 1
ATOM 1700 C C . ASP A 1 211 ? 7.432 7.232 -18.896 1.00 86.94 211 ASP A C 1
ATOM 1702 O O . ASP A 1 211 ? 6.806 6.567 -19.728 1.00 86.94 211 ASP A O 1
ATOM 1706 N N . ILE A 1 212 ? 8.370 6.694 -18.114 1.00 86.44 212 ILE A N 1
ATOM 1707 C CA . ILE A 1 212 ? 8.825 5.301 -18.189 1.00 86.44 212 ILE A CA 1
ATOM 1708 C C . ILE A 1 212 ? 7.681 4.304 -17.980 1.00 86.44 212 ILE A C 1
ATOM 1710 O O . ILE A 1 212 ? 7.654 3.250 -18.612 1.00 86.44 212 ILE A O 1
ATOM 1714 N N . ILE A 1 213 ? 6.678 4.669 -17.177 1.00 85.50 213 ILE A N 1
ATOM 1715 C CA . ILE A 1 213 ? 5.481 3.852 -16.950 1.00 85.50 213 ILE A CA 1
ATOM 1716 C C . ILE A 1 213 ? 4.716 3.631 -18.262 1.00 85.50 213 ILE A C 1
ATOM 1718 O O . ILE A 1 213 ? 4.179 2.549 -18.503 1.00 85.50 213 ILE A O 1
ATOM 1722 N N . GLY A 1 214 ? 4.684 4.640 -19.138 1.00 84.62 214 GLY A N 1
ATOM 1723 C CA . GLY A 1 214 ? 4.078 4.533 -20.463 1.00 84.62 214 GLY A CA 1
ATOM 1724 C C . GLY A 1 214 ? 4.814 3.543 -21.366 1.00 84.62 214 GLY A C 1
ATOM 1725 O O . GLY A 1 214 ? 4.166 2.775 -22.072 1.00 84.62 214 GLY A O 1
ATOM 1726 N N . LEU A 1 215 ? 6.148 3.516 -21.298 1.00 86.75 215 LEU A N 1
ATOM 1727 C CA . LEU A 1 215 ? 6.968 2.573 -22.063 1.00 86.75 215 LEU A CA 1
ATOM 1728 C C . LEU A 1 215 ? 6.833 1.137 -21.544 1.00 86.75 215 LEU A C 1
ATOM 1730 O O . LEU A 1 215 ? 6.714 0.207 -22.332 1.00 86.75 215 LEU A O 1
ATOM 1734 N N . ILE A 1 216 ? 6.797 0.945 -20.224 1.00 88.25 216 ILE A N 1
ATOM 1735 C CA . ILE A 1 216 ? 6.535 -0.375 -19.631 1.00 88.25 216 ILE A CA 1
ATOM 1736 C C . ILE A 1 216 ? 5.180 -0.900 -20.117 1.00 88.25 216 ILE A C 1
ATOM 1738 O O . ILE A 1 216 ? 5.083 -2.035 -20.572 1.00 88.25 216 ILE A O 1
ATOM 1742 N N . ARG A 1 217 ? 4.137 -0.062 -20.100 1.00 86.44 217 ARG A N 1
ATOM 1743 C CA . ARG A 1 217 ? 2.803 -0.451 -20.580 1.00 86.44 217 ARG A CA 1
ATOM 1744 C C . ARG A 1 217 ? 2.786 -0.819 -22.058 1.00 86.44 217 ARG A C 1
ATOM 1746 O O . ARG A 1 217 ? 2.172 -1.823 -22.397 1.00 86.44 217 ARG A O 1
ATOM 1753 N N . SER A 1 218 ? 3.472 -0.067 -22.920 1.00 85.88 218 SER A N 1
ATOM 1754 C CA . SER A 1 218 ? 3.511 -0.399 -24.349 1.00 85.88 218 SER A CA 1
ATOM 1755 C C . SER A 1 218 ? 4.211 -1.735 -24.616 1.00 85.88 218 SER A C 1
ATOM 1757 O O . SER A 1 218 ? 3.745 -2.504 -25.451 1.00 85.88 218 SER A O 1
ATOM 1759 N N . LYS A 1 219 ? 5.262 -2.073 -23.856 1.00 86.38 219 LYS A N 1
ATOM 1760 C CA . LYS A 1 219 ? 5.908 -3.398 -23.918 1.00 86.38 219 LYS A CA 1
ATOM 1761 C C . LYS A 1 219 ? 4.992 -4.541 -23.470 1.00 86.38 219 LYS A C 1
ATOM 1763 O O . LYS A 1 219 ? 5.189 -5.670 -23.898 1.00 86.38 219 LYS A O 1
ATOM 1768 N N . LEU A 1 220 ? 4.005 -4.274 -22.613 1.00 79.69 220 LEU A N 1
ATOM 1769 C CA . LEU A 1 220 ? 3.049 -5.291 -22.158 1.00 79.69 220 LEU A CA 1
ATOM 1770 C C . LEU A 1 220 ? 1.929 -5.565 -23.158 1.00 79.69 220 LEU A C 1
ATOM 1772 O O . LEU A 1 220 ? 1.330 -6.637 -23.109 1.00 79.69 220 LEU A O 1
ATOM 1776 N N . GLU A 1 221 ? 1.634 -4.613 -24.041 1.00 81.31 221 GLU A N 1
ATOM 1777 C CA . GLU A 1 221 ? 0.646 -4.788 -25.110 1.00 81.31 221 GLU A CA 1
ATOM 1778 C C . GLU A 1 221 ? 1.192 -5.633 -26.274 1.00 81.31 221 GLU A C 1
ATOM 1780 O O . GLU A 1 221 ? 0.412 -6.293 -26.959 1.00 81.31 221 GLU A O 1
ATOM 1785 N N . ASP A 1 222 ? 2.517 -5.662 -26.454 1.00 72.31 222 ASP A N 1
ATOM 1786 C CA . ASP A 1 222 ? 3.226 -6.492 -27.437 1.00 72.31 222 ASP A CA 1
ATOM 1787 C C . ASP A 1 222 ? 4.344 -7.304 -26.748 1.00 72.31 222 ASP A C 1
ATOM 1789 O O . ASP A 1 222 ? 5.526 -6.954 -26.839 1.00 72.31 222 ASP A O 1
ATOM 1793 N N . PRO A 1 223 ? 3.978 -8.344 -25.972 1.00 62.59 223 PRO A N 1
ATOM 1794 C CA . PRO A 1 223 ? 4.952 -9.190 -25.299 1.00 62.59 223 PRO A CA 1
ATOM 1795 C C . PRO A 1 223 ? 5.727 -10.012 -26.339 1.00 62.59 223 PRO A C 1
ATOM 1797 O O . PRO A 1 223 ? 5.126 -10.698 -27.165 1.00 62.59 223 PRO A O 1
ATOM 1800 N N . PHE A 1 224 ? 7.058 -9.919 -26.282 1.00 57.16 224 PHE A N 1
ATOM 1801 C CA . PHE A 1 224 ? 8.001 -10.626 -27.159 1.00 57.16 224 PHE A CA 1
ATOM 1802 C C . PHE A 1 224 ? 7.782 -12.145 -27.239 1.00 57.16 224 PHE A C 1
ATOM 1804 O O . PHE A 1 224 ? 7.476 -12.765 -26.193 1.00 57.16 224 PHE A O 1
#

Nearest PDB structures (foldseek):
  2v0n-assembly1_B  TM=7.437E-01  e=1.461E-03  Caulobacter vibrioides CB15
  3bre-assembly1_B  TM=6.387E-01  e=6.027E-04  Pseudomonas aeruginosa PAO1
  3to5-assembly1_A  TM=7.605E-01  e=3.325E-02  Vibrio cholerae
  4hnq-assembly1_A  TM=7.229E-01  e=5.597E-02  Vibrio cholerae
  3i5a-assembly1_A  TM=5.615E-01  e=1.522E-02  Pseudomonas syringae pv. tomato str. DC3000

Secondary structure (DSSP, 8-state):
-EEEEEE---HHHHHHHHHHHHTSTTEEEEEES-HHHHHHHHHHH--SEEEEETT-TTTTHHHHHHHHHH-GGGGSSEEEEEESSS-HHHHHHHTTTS-EEEEEEGGGHHHHHHHHHHHHHHTHHHHHTHHHHHHH-PPP-------S-HHHHHHHHHHHHHHHHHTTSS-HHHHHHHHHHHHHHHHHIIIIIIS---HHHHHHHHTTT--HHHHHHHHHHS--